Protein AF-A0A2P7QI29-F1 (afdb_monomer_lite)

Sequence (243 aa):
MLGAADNYCYLTRVSGKFMGYGESVRIRVVNGFWQLEGQSQQQGVAAWARCFARSEIKAPAGAERWSSEEFSATADNPGSGCVDTNPRLAWWGDGATVMTLVTGALRGSGERITINQSGDPFGPSTLVLHSCQKQLGVGAHSFFVGKPQSGRIARFIGPGGTGTPGQAGEYVSLPNQNVMLAPLTDAFCYFTEISGAFNGAGESVTILPGSDANGVNRWVLQARHASGSGVSAKVRCYARNQI

Structure (mmCIF, N/CA/C/O backbone):
data_AF-A0A2P7QI29-F1
#
_entry.id   AF-A0A2P7QI29-F1
#
loop_
_atom_site.group_PDB
_atom_site.id
_atom_site.type_symbol
_atom_site.label_atom_id
_atom_site.label_alt_id
_atom_site.label_comp_id
_atom_site.label_asym_id
_atom_site.label_entity_id
_atom_site.label_seq_id
_atom_site.pdbx_PDB_ins_code
_atom_site.Cartn_x
_atom_site.Cartn_y
_atom_site.Cartn_z
_atom_site.occupancy
_atom_site.B_iso_or_equiv
_atom_site.auth_seq_id
_atom_site.auth_comp_id
_atom_site.auth_asym_id
_atom_site.auth_atom_id
_atom_site.pdbx_PDB_model_num
ATOM 1 N N . MET A 1 1 ? 0.663 -21.865 6.809 1.00 77.44 1 MET A N 1
ATOM 2 C CA . MET A 1 1 ? -0.204 -20.968 6.013 1.00 77.44 1 MET A CA 1
ATOM 3 C C . MET A 1 1 ? -1.119 -20.222 6.971 1.00 77.44 1 MET A C 1
ATOM 5 O O . MET A 1 1 ? -1.552 -20.832 7.939 1.00 77.44 1 MET A O 1
ATOM 9 N N . LEU A 1 2 ? -1.359 -18.926 6.759 1.00 94.81 2 LEU A N 1
ATOM 10 C CA . LEU A 1 2 ? -2.203 -18.111 7.645 1.00 94.81 2 LEU A CA 1
ATOM 11 C C . LEU A 1 2 ? -3.621 -18.030 7.080 1.00 94.81 2 LEU A C 1
ATOM 13 O O . LEU A 1 2 ? -3.793 -17.657 5.919 1.00 94.81 2 LEU A O 1
ATOM 17 N N . GLY A 1 3 ? -4.619 -18.398 7.885 1.00 97.44 3 GLY A N 1
ATOM 18 C CA . GLY A 1 3 ? -6.024 -18.357 7.479 1.00 97.44 3 GLY A CA 1
ATOM 19 C C . GLY A 1 3 ? -6.488 -16.921 7.242 1.00 97.44 3 GLY A C 1
ATOM 20 O O . GLY A 1 3 ? -6.248 -16.045 8.076 1.00 97.44 3 GLY A O 1
ATOM 21 N N . ALA A 1 4 ? -7.151 -16.673 6.113 1.00 97.00 4 ALA A N 1
ATOM 22 C CA . ALA A 1 4 ? -7.629 -15.345 5.724 1.00 97.00 4 ALA A CA 1
ATOM 23 C C . ALA A 1 4 ? -8.825 -14.854 6.559 1.00 97.00 4 ALA A C 1
ATOM 25 O O . ALA A 1 4 ? -9.067 -13.645 6.645 1.00 97.00 4 ALA A O 1
ATOM 26 N N . ALA A 1 5 ? -9.531 -15.787 7.209 1.00 96.25 5 ALA A N 1
ATOM 27 C CA . ALA A 1 5 ? -10.584 -15.488 8.173 1.00 96.25 5 ALA A CA 1
ATOM 28 C C . ALA A 1 5 ? -10.033 -14.738 9.394 1.00 96.25 5 ALA A C 1
ATOM 30 O O . ALA A 1 5 ? -10.599 -13.725 9.788 1.00 96.25 5 ALA A O 1
ATOM 31 N N . ASP A 1 6 ? -8.882 -15.162 9.925 1.00 97.38 6 ASP A N 1
ATOM 32 C CA . ASP A 1 6 ? -8.325 -14.613 11.169 1.00 97.38 6 ASP A CA 1
ATOM 33 C C . ASP A 1 6 ? -7.222 -13.581 10.945 1.00 97.38 6 ASP A C 1
ATOM 35 O O . ASP A 1 6 ? -6.887 -12.828 11.857 1.00 97.38 6 ASP A O 1
ATOM 39 N N . ASN A 1 7 ? -6.643 -13.530 9.745 1.00 98.25 7 ASN A N 1
ATOM 40 C CA . ASN A 1 7 ? -5.475 -12.706 9.448 1.00 98.25 7 ASN A CA 1
ATOM 41 C C . ASN A 1 7 ? -5.725 -11.781 8.262 1.00 98.25 7 ASN A C 1
ATOM 43 O O . ASN A 1 7 ? -6.495 -12.093 7.352 1.00 98.25 7 ASN A O 1
ATOM 47 N N . TYR A 1 8 ? -4.995 -10.672 8.234 1.00 98.12 8 TYR A N 1
ATOM 48 C CA . TYR A 1 8 ? -4.859 -9.818 7.060 1.00 98.12 8 TYR A CA 1
ATOM 49 C C . TYR A 1 8 ? -3.385 -9.689 6.698 1.00 98.12 8 TYR A C 1
ATOM 51 O O . TYR A 1 8 ? -2.572 -9.419 7.582 1.00 98.12 8 TYR A O 1
ATOM 59 N N . CYS A 1 9 ? -3.045 -9.886 5.423 1.00 98.38 9 CYS A N 1
ATOM 60 C CA . CYS A 1 9 ? -1.672 -9.832 4.930 1.00 98.38 9 CYS A CA 1
ATOM 61 C C . CYS A 1 9 ? -1.506 -8.764 3.848 1.00 98.38 9 CYS A C 1
ATOM 63 O O . CYS A 1 9 ? -2.421 -8.505 3.072 1.00 98.38 9 CYS A O 1
ATOM 65 N N . TYR A 1 10 ? -0.323 -8.160 3.786 1.00 98.31 10 TYR A N 1
ATOM 66 C CA . TYR A 1 10 ? -0.003 -7.086 2.847 1.00 98.31 10 TYR A CA 1
ATOM 67 C C . TYR A 1 10 ? 1.493 -7.051 2.514 1.00 98.31 10 TYR A C 1
ATOM 69 O O . TYR A 1 10 ? 2.319 -7.636 3.225 1.00 98.31 10 TYR A O 1
ATOM 77 N N . LEU A 1 11 ? 1.839 -6.395 1.400 1.00 98.62 11 LEU A N 1
ATOM 78 C CA . LEU A 1 11 ? 3.214 -6.316 0.914 1.00 98.62 11 LEU A CA 1
ATOM 79 C C . LEU A 1 11 ? 4.022 -5.366 1.799 1.00 98.62 11 LEU A C 1
ATOM 81 O O . LEU A 1 11 ? 3.613 -4.237 2.065 1.00 98.62 11 LEU A O 1
ATOM 85 N N . THR A 1 12 ? 5.200 -5.814 2.220 1.00 98.69 12 THR A N 1
ATOM 86 C CA . THR A 1 12 ? 6.158 -5.003 2.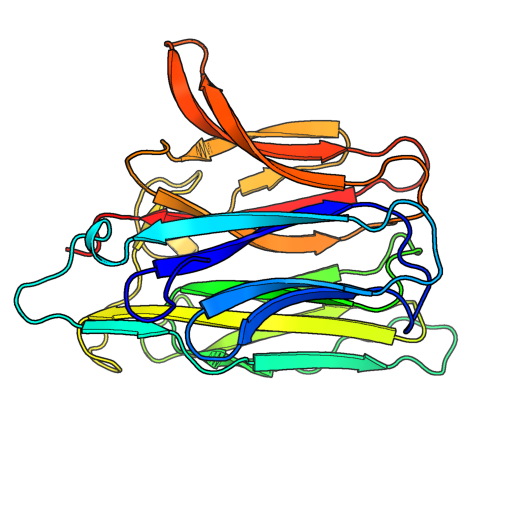986 1.00 98.69 12 THR A CA 1
ATOM 87 C C . THR A 1 12 ? 7.512 -4.908 2.321 1.00 98.69 12 THR A C 1
ATOM 89 O O . THR A 1 12 ? 8.388 -4.217 2.825 1.00 98.69 12 THR A O 1
ATOM 92 N N . ARG A 1 13 ? 7.719 -5.591 1.199 1.00 98.62 13 ARG A N 1
ATOM 93 C CA . ARG A 1 13 ? 8.884 -5.370 0.352 1.00 98.62 13 ARG A CA 1
ATOM 94 C C . ARG A 1 13 ? 8.521 -5.608 -1.096 1.00 98.62 13 ARG A C 1
ATOM 96 O O . ARG A 1 13 ? 7.862 -6.600 -1.390 1.00 98.62 13 ARG A O 1
ATOM 103 N N . VAL A 1 14 ? 9.030 -4.745 -1.963 1.00 98.38 14 VAL A N 1
ATOM 104 C CA . VAL A 1 14 ? 9.097 -4.952 -3.411 1.00 98.38 14 VAL A CA 1
ATOM 105 C C . VAL A 1 14 ? 10.528 -4.653 -3.830 1.00 98.38 14 VAL A C 1
ATOM 107 O O . VAL A 1 14 ? 11.096 -3.638 -3.423 1.00 98.38 14 VAL A O 1
ATOM 110 N N . SER A 1 15 ? 11.152 -5.566 -4.566 1.00 97.56 15 SER A N 1
ATOM 111 C CA . SER A 1 15 ? 12.547 -5.435 -4.986 1.00 97.56 15 SER A CA 1
ATOM 112 C C . SER A 1 15 ? 12.840 -6.224 -6.249 1.00 97.56 15 SER A C 1
ATOM 114 O O . SER A 1 15 ? 12.131 -7.186 -6.541 1.00 97.56 15 SER A O 1
ATOM 116 N N . GLY A 1 16 ? 13.914 -5.852 -6.942 1.00 95.19 16 GLY A N 1
ATOM 117 C CA . GLY A 1 16 ? 14.434 -6.596 -8.084 1.00 95.19 16 GLY A CA 1
ATOM 118 C C . GLY A 1 16 ? 14.316 -5.855 -9.404 1.00 95.19 16 GLY A C 1
ATOM 119 O O . GLY A 1 16 ? 14.313 -4.629 -9.436 1.00 95.19 16 GLY A O 1
ATOM 120 N N . LYS A 1 17 ? 14.269 -6.626 -10.491 1.00 95.19 17 LYS A N 1
ATOM 121 C CA . LYS A 1 17 ? 14.308 -6.130 -11.865 1.00 95.19 17 LYS A CA 1
ATOM 122 C C . LYS A 1 17 ? 12.946 -6.276 -12.545 1.00 95.19 17 LYS A C 1
ATOM 124 O O . LYS A 1 17 ? 12.632 -7.366 -13.002 1.00 95.19 17 LYS A O 1
ATOM 129 N N . PHE A 1 18 ? 12.160 -5.207 -12.631 1.00 95.62 18 PHE A N 1
ATOM 130 C CA . PHE A 1 18 ? 10.812 -5.214 -13.222 1.00 95.62 18 PHE A CA 1
ATOM 131 C C . PHE A 1 18 ? 10.851 -4.638 -14.646 1.00 95.62 18 PHE A C 1
ATOM 133 O O . PHE A 1 18 ? 10.821 -3.422 -14.836 1.00 95.62 18 PHE A O 1
ATOM 140 N N . MET A 1 19 ? 10.948 -5.502 -15.662 1.00 93.56 19 MET A N 1
ATOM 141 C CA . MET A 1 19 ? 11.216 -5.098 -17.053 1.00 93.56 19 MET A CA 1
ATOM 142 C C . MET A 1 19 ? 9.987 -5.151 -17.963 1.00 93.56 19 MET A C 1
ATOM 144 O O . MET A 1 19 ? 10.039 -4.609 -19.072 1.00 93.56 19 MET A O 1
ATOM 148 N N . GLY A 1 20 ? 8.895 -5.776 -17.523 1.00 90.88 20 GLY A N 1
ATOM 149 C CA . GLY A 1 20 ? 7.658 -5.896 -18.279 1.00 90.88 20 GLY A CA 1
ATOM 150 C C . GLY A 1 20 ? 6.644 -6.865 -17.672 1.00 90.88 20 GLY A C 1
ATOM 151 O O . GLY A 1 20 ? 6.624 -7.139 -16.477 1.00 90.88 20 GLY A O 1
ATOM 152 N N . TYR A 1 21 ? 5.775 -7.378 -18.542 1.00 86.25 21 TYR A N 1
ATOM 153 C CA . TYR A 1 21 ? 4.610 -8.215 -18.226 1.00 86.25 21 TYR A CA 1
ATOM 154 C C . TYR A 1 21 ? 4.935 -9.512 -17.470 1.00 86.25 21 TYR A C 1
ATOM 156 O O . TYR A 1 21 ? 4.060 -10.105 -16.844 1.00 86.25 21 TYR A O 1
ATOM 164 N N . GLY A 1 22 ? 6.176 -9.991 -17.570 1.00 93.75 22 GLY A N 1
ATOM 165 C CA . GLY A 1 22 ? 6.607 -11.228 -16.927 1.00 93.75 22 GLY A CA 1
ATOM 166 C C . GLY A 1 22 ? 6.851 -11.083 -15.429 1.00 93.75 22 GLY A C 1
ATOM 167 O O . GLY A 1 22 ? 6.940 -12.103 -14.749 1.00 93.75 22 GLY A O 1
ATOM 168 N N . GLU A 1 23 ? 6.958 -9.850 -14.922 1.00 97.06 23 GLU A N 1
ATOM 169 C CA . GLU A 1 23 ? 7.327 -9.569 -13.542 1.00 97.06 23 GLU A CA 1
ATOM 170 C C . GLU A 1 23 ? 6.121 -9.136 -12.712 1.00 97.06 23 GLU A C 1
ATOM 172 O O . GLU A 1 23 ? 5.412 -8.170 -13.015 1.00 97.06 23 GLU A O 1
ATOM 177 N N . SER A 1 24 ? 5.882 -9.864 -11.628 1.00 97.81 24 SER A N 1
ATOM 178 C CA . SER A 1 24 ? 4.863 -9.533 -10.648 1.00 97.81 24 SER A CA 1
ATOM 179 C C . SER A 1 24 ? 5.218 -10.071 -9.271 1.00 97.81 24 SER A C 1
ATOM 181 O O . SER A 1 24 ? 5.871 -11.105 -9.124 1.00 97.81 24 SER A O 1
ATOM 183 N N . VAL A 1 25 ? 4.743 -9.364 -8.253 1.00 98.50 25 VAL A N 1
ATOM 184 C CA . VAL A 1 25 ? 4.680 -9.845 -6.875 1.00 98.50 25 VAL A CA 1
ATOM 185 C C . VAL A 1 25 ? 3.279 -9.592 -6.348 1.00 98.50 25 VAL A C 1
ATOM 187 O O . VAL A 1 25 ? 2.735 -8.503 -6.534 1.00 98.50 25 VAL A O 1
ATOM 190 N N . ARG A 1 26 ? 2.674 -10.600 -5.719 1.00 98.25 26 ARG A N 1
ATOM 191 C CA . ARG A 1 26 ? 1.267 -10.563 -5.316 1.00 98.25 26 ARG A CA 1
ATOM 192 C C . ARG A 1 26 ? 1.039 -11.252 -3.987 1.00 98.25 26 ARG A C 1
ATOM 194 O O . ARG A 1 26 ? 1.588 -12.314 -3.734 1.00 98.25 26 ARG A O 1
ATOM 201 N N . ILE A 1 27 ? 0.154 -10.695 -3.176 1.00 97.69 27 ILE A N 1
ATOM 202 C CA . ILE A 1 27 ? -0.469 -11.391 -2.057 1.00 97.69 27 ILE A CA 1
ATOM 203 C C . ILE A 1 27 ? -1.938 -11.597 -2.391 1.00 97.69 27 ILE A C 1
ATOM 205 O O . ILE A 1 27 ? -2.632 -10.641 -2.728 1.00 97.69 27 ILE A O 1
ATOM 209 N N . ARG A 1 28 ? -2.417 -12.837 -2.279 1.00 97.19 28 ARG A N 1
ATOM 210 C CA . ARG A 1 28 ? -3.833 -13.170 -2.474 1.00 97.19 28 ARG A CA 1
ATOM 211 C C . ARG A 1 28 ? -4.276 -14.317 -1.574 1.00 97.19 28 ARG A C 1
ATOM 213 O O . ARG A 1 28 ? -3.450 -15.017 -0.987 1.00 97.19 28 ARG A O 1
ATOM 220 N N . VAL A 1 29 ? -5.589 -14.503 -1.472 1.00 96.81 29 VAL A N 1
ATOM 221 C CA . VAL A 1 29 ? -6.193 -15.631 -0.758 1.00 96.81 29 VAL A CA 1
ATOM 222 C C . VAL A 1 29 ? -6.420 -16.784 -1.732 1.00 96.81 29 VAL A C 1
ATOM 224 O O . VAL A 1 29 ? -7.108 -16.624 -2.736 1.00 96.81 29 VAL A O 1
ATOM 227 N N . VAL A 1 30 ? -5.869 -17.955 -1.421 1.00 96.94 30 VAL A N 1
ATOM 228 C CA . VAL A 1 30 ? -6.056 -19.200 -2.177 1.00 96.94 30 VAL A CA 1
ATOM 229 C C . VAL A 1 30 ? -6.481 -20.282 -1.193 1.00 96.94 30 VAL A C 1
ATOM 231 O O . VAL A 1 30 ? -5.795 -20.528 -0.200 1.00 96.94 30 VAL A O 1
ATOM 234 N N . ASN A 1 31 ? -7.632 -20.911 -1.443 1.00 96.75 31 ASN A N 1
ATOM 235 C CA . ASN A 1 31 ? -8.217 -21.940 -0.571 1.00 96.75 31 ASN A CA 1
ATOM 236 C C . ASN A 1 31 ? -8.345 -21.496 0.901 1.00 96.75 31 ASN A C 1
ATOM 238 O O . ASN A 1 31 ? -8.089 -22.270 1.816 1.00 96.75 31 ASN A O 1
ATOM 242 N N . GLY A 1 32 ? -8.696 -20.226 1.130 1.00 96.69 32 GLY A N 1
ATOM 243 C CA . GLY A 1 32 ? -8.864 -19.660 2.474 1.00 96.69 32 GLY A CA 1
ATOM 244 C C . GLY A 1 32 ? -7.566 -19.258 3.183 1.00 96.69 32 GLY A C 1
ATOM 245 O O . GLY A 1 32 ? -7.624 -18.812 4.328 1.00 96.69 32 GLY A O 1
ATOM 246 N N . PHE A 1 33 ? -6.408 -19.356 2.526 1.00 98.00 33 PHE A N 1
ATOM 247 C CA . PHE A 1 33 ? -5.115 -18.980 3.098 1.00 98.00 33 PHE A CA 1
ATOM 248 C C . PHE A 1 33 ? -4.439 -17.864 2.312 1.00 98.00 33 PHE A C 1
ATOM 250 O O . PHE A 1 33 ? -4.493 -17.834 1.085 1.00 98.00 33 PHE A O 1
ATOM 257 N N . TRP A 1 34 ? -3.745 -16.978 3.022 1.00 97.75 34 TRP A N 1
ATOM 258 C CA . TRP A 1 34 ? -2.880 -15.986 2.395 1.00 97.75 34 TRP A CA 1
ATOM 259 C C . TRP A 1 34 ? -1.645 -16.643 1.782 1.00 97.75 34 TRP A C 1
ATOM 261 O O . TRP A 1 34 ? -0.950 -17.420 2.445 1.00 97.75 34 TRP A O 1
ATOM 271 N N . GLN A 1 35 ? -1.357 -16.287 0.533 1.00 98.19 35 GLN A N 1
ATOM 272 C CA . GLN A 1 35 ? -0.177 -16.724 -0.202 1.00 98.19 35 GLN A CA 1
ATOM 273 C C . GLN A 1 35 ? 0.537 -15.514 -0.801 1.00 98.19 35 GLN A C 1
ATOM 275 O O . GLN A 1 35 ? -0.107 -14.606 -1.327 1.00 98.19 35 GLN A O 1
ATOM 280 N N . LEU A 1 36 ? 1.867 -15.510 -0.690 1.00 98.19 36 LEU A N 1
ATOM 281 C CA . LEU A 1 36 ? 2.744 -14.596 -1.411 1.00 98.19 36 LEU A CA 1
ATOM 282 C C . LEU A 1 36 ? 3.228 -15.317 -2.667 1.00 98.19 36 LEU A C 1
ATOM 284 O O . LEU A 1 36 ? 3.841 -16.379 -2.581 1.00 98.19 36 LEU A O 1
ATOM 288 N N . GLU A 1 37 ? 2.957 -14.719 -3.812 1.00 97.94 37 GLU A N 1
ATOM 289 C CA . GLU A 1 37 ? 3.304 -15.219 -5.129 1.00 97.94 37 GLU A CA 1
ATOM 290 C C . GLU A 1 37 ? 4.255 -14.241 -5.815 1.00 97.94 37 GLU A C 1
ATOM 292 O O . GLU A 1 37 ? 4.205 -13.026 -5.603 1.00 97.94 37 GLU A O 1
ATOM 297 N N . GLY A 1 38 ? 5.128 -14.787 -6.652 1.00 96.81 38 GLY A N 1
ATOM 298 C CA . GLY A 1 38 ? 6.006 -14.016 -7.512 1.00 96.81 38 GLY A CA 1
ATOM 299 C C . GLY A 1 38 ? 6.139 -14.712 -8.854 1.00 96.81 38 GLY A C 1
ATOM 300 O O . GLY A 1 38 ? 6.294 -15.931 -8.913 1.00 96.81 38 GLY A O 1
ATOM 301 N N . GLN A 1 39 ? 6.085 -13.932 -9.922 1.00 97.00 39 GLN A N 1
ATOM 302 C CA . GLN A 1 39 ? 6.373 -14.379 -11.277 1.00 97.00 39 GLN A CA 1
ATOM 303 C C . GLN A 1 39 ? 7.452 -13.459 -11.835 1.00 97.00 39 GLN A C 1
ATOM 305 O O . GLN A 1 39 ? 7.380 -12.249 -11.644 1.00 97.00 39 GLN A O 1
ATOM 310 N N . SER A 1 40 ? 8.480 -14.019 -12.465 1.00 96.00 40 SER A N 1
ATOM 311 C CA . SER A 1 40 ? 9.552 -13.221 -13.053 1.00 96.00 40 SER A CA 1
ATOM 312 C C . SER A 1 40 ? 10.292 -14.011 -14.119 1.00 96.00 40 SER A C 1
ATOM 314 O O . SER A 1 40 ? 10.609 -15.182 -13.912 1.00 96.00 40 SER A O 1
ATOM 316 N N . GLN A 1 41 ? 10.619 -13.352 -15.232 1.00 94.06 41 GLN A N 1
ATOM 317 C CA . GLN A 1 41 ? 11.629 -13.834 -16.183 1.00 94.06 41 GLN A CA 1
ATOM 318 C C . GLN A 1 41 ? 12.993 -13.162 -15.949 1.00 94.06 41 GLN A C 1
ATOM 320 O O . GLN A 1 41 ? 13.960 -13.433 -16.658 1.00 94.06 41 GLN A O 1
ATOM 325 N N . GLN A 1 42 ? 13.078 -12.279 -14.952 1.00 92.44 42 GLN A N 1
ATOM 326 C CA . GLN A 1 42 ? 14.295 -11.595 -14.527 1.00 92.44 42 GLN A CA 1
ATOM 327 C C . GLN A 1 42 ? 14.841 -12.172 -13.218 1.00 92.44 42 GLN A C 1
ATOM 329 O O . GLN A 1 42 ? 14.127 -12.793 -12.425 1.00 92.44 42 GLN A O 1
ATOM 334 N N . GLN A 1 43 ? 16.116 -11.897 -12.950 1.00 87.19 43 GLN A N 1
ATOM 335 C CA . GLN A 1 43 ? 16.735 -12.211 -11.668 1.00 87.19 43 GLN A CA 1
ATOM 336 C C . GLN A 1 43 ? 16.370 -11.170 -10.601 1.00 87.19 43 GLN A C 1
ATOM 338 O O . GLN A 1 43 ? 16.244 -9.978 -10.879 1.00 87.19 43 GLN A O 1
ATOM 343 N N . GLY A 1 44 ? 16.230 -11.633 -9.358 1.00 91.25 44 GLY A N 1
ATOM 344 C CA . GLY A 1 44 ? 16.145 -10.770 -8.179 1.00 91.25 44 GLY A CA 1
ATOM 345 C C . GLY A 1 44 ? 14.779 -10.145 -7.892 1.00 91.25 44 GLY A C 1
ATOM 346 O O . GLY A 1 44 ? 14.667 -9.453 -6.882 1.00 91.25 44 GLY A O 1
ATOM 347 N N . VAL A 1 45 ? 13.748 -10.385 -8.716 1.00 96.81 45 VAL A N 1
ATOM 348 C CA . VAL A 1 45 ? 12.366 -10.016 -8.361 1.00 96.81 45 VAL A CA 1
ATOM 349 C C . VAL A 1 45 ? 11.963 -10.781 -7.110 1.00 96.81 45 VAL A C 1
ATOM 351 O O . VAL A 1 45 ? 11.925 -12.010 -7.090 1.00 96.81 45 VAL A O 1
ATOM 354 N N . ALA A 1 46 ? 11.700 -10.034 -6.047 1.00 97.38 46 ALA A N 1
ATOM 355 C CA . ALA A 1 46 ? 11.380 -10.578 -4.745 1.00 97.38 46 ALA A CA 1
ATOM 356 C C . ALA A 1 46 ? 10.460 -9.625 -3.991 1.00 97.38 46 ALA A C 1
ATOM 358 O O . ALA A 1 46 ? 10.544 -8.400 -4.124 1.00 97.38 46 ALA A O 1
ATOM 359 N N . ALA A 1 47 ? 9.629 -10.202 -3.136 1.00 98.19 47 ALA A N 1
ATOM 360 C CA . ALA A 1 47 ? 8.767 -9.471 -2.232 1.00 98.19 47 ALA A CA 1
ATOM 361 C C . ALA A 1 47 ? 8.749 -10.122 -0.858 1.00 98.19 47 ALA A C 1
ATOM 363 O O . ALA A 1 47 ? 9.077 -11.298 -0.711 1.00 98.19 47 ALA A O 1
ATOM 364 N N . TRP A 1 48 ? 8.337 -9.343 0.137 1.00 98.44 48 TRP A N 1
ATOM 365 C CA . TRP A 1 48 ? 7.996 -9.829 1.469 1.00 98.44 48 TRP A CA 1
ATOM 366 C C . TRP A 1 48 ? 6.569 -9.430 1.799 1.00 98.44 48 TRP A C 1
ATOM 368 O O . TRP A 1 48 ? 6.080 -8.386 1.360 1.00 98.44 48 TRP A O 1
ATOM 378 N N . ALA A 1 49 ? 5.937 -10.259 2.617 1.00 98.38 49 ALA A N 1
ATOM 379 C CA . ALA A 1 49 ? 4.622 -10.021 3.171 1.00 98.38 49 ALA A CA 1
ATOM 380 C C . ALA A 1 49 ? 4.708 -9.957 4.694 1.00 98.38 49 ALA A C 1
ATOM 382 O O . ALA A 1 49 ? 5.541 -10.627 5.313 1.00 98.38 49 ALA A O 1
ATOM 383 N N . ARG A 1 50 ? 3.792 -9.208 5.300 1.00 98.00 50 ARG A N 1
ATOM 384 C CA . ARG A 1 50 ? 3.491 -9.322 6.726 1.00 98.00 50 ARG A CA 1
ATOM 385 C C . ARG A 1 50 ? 2.008 -9.471 6.934 1.00 98.00 50 ARG A C 1
ATOM 387 O O . ARG A 1 50 ? 1.214 -9.022 6.114 1.00 98.00 50 ARG A O 1
ATOM 394 N N . CYS A 1 51 ? 1.672 -10.090 8.053 1.00 98.25 51 CYS A N 1
ATOM 395 C CA . CYS A 1 51 ? 0.304 -10.311 8.459 1.00 98.25 51 CYS A CA 1
ATOM 396 C C . CYS A 1 51 ? 0.114 -9.886 9.910 1.00 98.25 51 CYS A C 1
ATOM 398 O O . CYS A 1 51 ? 1.064 -9.910 10.693 1.00 98.25 51 CYS A O 1
ATOM 400 N N . PHE A 1 52 ? -1.114 -9.527 10.256 1.00 97.38 52 PHE A N 1
ATOM 401 C CA . PHE A 1 52 ? -1.554 -9.374 11.639 1.00 97.38 52 PHE A CA 1
ATOM 402 C C . PHE A 1 52 ? -2.851 -10.147 11.845 1.00 97.38 52 PHE A C 1
ATOM 404 O O . PHE A 1 52 ? -3.643 -10.301 10.905 1.00 97.38 52 PHE A O 1
ATOM 411 N N . ALA A 1 53 ? -3.080 -10.607 13.074 1.00 97.88 53 ALA A N 1
ATOM 412 C CA . ALA A 1 53 ? -4.365 -11.178 13.431 1.00 97.88 53 ALA A CA 1
ATOM 413 C C . ALA A 1 53 ? -5.405 -10.055 13.481 1.00 97.88 53 ALA A C 1
ATOM 415 O O . ALA A 1 53 ? -5.181 -9.012 14.096 1.00 97.88 53 ALA A O 1
ATOM 416 N N . ARG A 1 54 ? -6.570 -10.256 12.861 1.00 97.50 54 ARG A N 1
ATOM 417 C CA . ARG A 1 54 ? -7.659 -9.267 12.843 1.00 97.50 54 ARG A CA 1
ATOM 418 C C . ARG A 1 54 ? -8.033 -8.830 14.262 1.00 97.50 54 ARG A C 1
ATOM 420 O O . ARG A 1 54 ? -8.313 -7.656 14.484 1.00 97.50 54 ARG A O 1
ATOM 427 N N . SER A 1 55 ? -7.974 -9.748 15.226 1.00 96.62 55 SER A N 1
ATOM 428 C CA . SER A 1 55 ? -8.229 -9.492 16.649 1.00 96.62 55 SER A CA 1
ATOM 429 C C . SER A 1 55 ? -7.295 -8.452 17.286 1.00 96.62 55 SER A C 1
ATOM 431 O O . SER A 1 55 ? -7.679 -7.842 18.280 1.00 96.62 55 SER A O 1
ATOM 433 N N . GLU A 1 56 ? -6.119 -8.184 16.709 1.00 97.19 56 GLU A N 1
ATOM 434 C CA . GLU A 1 56 ? -5.205 -7.135 17.184 1.00 97.19 56 GLU A CA 1
ATOM 435 C C . GLU A 1 56 ? -5.750 -5.716 16.952 1.00 97.19 56 GLU A C 1
ATOM 437 O O . GLU A 1 56 ? -5.300 -4.769 17.599 1.00 97.19 56 GLU A O 1
ATOM 442 N N . ILE A 1 57 ? -6.713 -5.544 16.040 1.00 97.69 57 ILE A N 1
ATOM 443 C CA . ILE A 1 57 ? -7.336 -4.245 15.784 1.00 97.69 57 ILE A CA 1
ATOM 444 C C . ILE A 1 57 ? -8.481 -4.045 16.775 1.00 97.69 57 ILE A C 1
ATOM 446 O O . ILE A 1 57 ? -9.493 -4.745 16.721 1.00 97.69 57 ILE A O 1
ATOM 450 N N . LYS A 1 58 ? -8.345 -3.080 17.684 1.00 97.38 58 LYS A N 1
ATOM 451 C CA . LYS A 1 58 ? -9.402 -2.682 18.618 1.00 97.38 58 LYS A CA 1
ATOM 452 C C . LYS A 1 58 ? -10.511 -1.978 17.848 1.00 97.38 58 LYS A C 1
ATOM 454 O O . LYS A 1 58 ? -10.252 -1.051 17.085 1.00 97.38 58 LYS A O 1
ATOM 459 N N . ALA A 1 59 ? -11.736 -2.420 18.080 1.00 95.44 59 ALA A N 1
ATOM 460 C CA . ALA A 1 59 ? -12.930 -1.950 17.400 1.00 95.44 59 ALA A CA 1
ATOM 461 C C . ALA A 1 59 ? -14.063 -1.769 18.420 1.00 95.44 59 ALA A C 1
ATOM 463 O O . ALA A 1 59 ? -14.013 -2.409 19.477 1.00 95.44 59 ALA A O 1
ATOM 464 N N . PRO A 1 60 ? -15.086 -0.947 18.125 1.00 92.62 60 PRO A N 1
ATOM 465 C CA . PRO A 1 60 ? -16.303 -0.898 18.931 1.00 92.62 60 PRO A CA 1
ATOM 466 C C . PRO A 1 60 ? -16.915 -2.289 19.135 1.00 92.62 60 PRO A C 1
ATOM 468 O O . PRO A 1 60 ? -16.746 -3.183 18.302 1.00 92.62 60 PRO A O 1
ATOM 471 N N . ALA A 1 61 ? -17.647 -2.481 20.232 1.00 92.38 61 ALA A N 1
ATOM 472 C CA . ALA A 1 61 ? -18.349 -3.737 20.477 1.00 92.38 61 ALA A CA 1
ATOM 473 C C . ALA A 1 61 ? -19.297 -4.068 19.308 1.00 92.38 61 ALA A C 1
ATOM 475 O O . ALA A 1 61 ? -20.014 -3.197 18.820 1.00 92.38 61 ALA A O 1
ATOM 476 N N . GLY A 1 62 ? -19.265 -5.320 18.841 1.00 89.62 62 GLY A N 1
ATOM 477 C CA . GLY A 1 62 ? -20.060 -5.779 17.696 1.00 89.62 62 GLY A CA 1
ATOM 478 C C . GLY A 1 62 ? -19.558 -5.321 16.320 1.00 89.62 62 GLY A C 1
ATOM 479 O O . GLY A 1 62 ? -20.206 -5.622 15.324 1.00 89.62 62 GLY A O 1
ATOM 480 N N . ALA A 1 63 ? -18.427 -4.611 16.235 1.00 93.69 63 ALA A N 1
ATOM 481 C CA . ALA A 1 63 ? -17.841 -4.225 14.955 1.00 93.69 63 ALA A CA 1
ATOM 482 C C . ALA A 1 63 ? -17.230 -5.421 14.213 1.00 93.69 63 ALA A C 1
ATOM 484 O O . ALA A 1 63 ? -16.513 -6.246 14.793 1.00 93.69 63 ALA A O 1
ATOM 485 N N . GLU A 1 64 ? -17.444 -5.448 12.902 1.00 93.56 64 GLU A N 1
ATOM 486 C CA . GLU A 1 64 ? -16.830 -6.420 12.009 1.00 93.56 64 GLU A CA 1
ATOM 487 C C . GLU A 1 64 ? -15.414 -5.988 11.613 1.00 93.56 64 GLU A C 1
ATOM 489 O O . GLU A 1 64 ? -15.040 -4.815 11.698 1.00 93.56 64 GLU A O 1
ATOM 494 N N . ARG A 1 65 ? -14.610 -6.965 11.183 1.00 95.00 65 ARG A N 1
ATOM 495 C CA . ARG A 1 65 ? -13.263 -6.758 10.637 1.00 95.00 65 ARG A CA 1
ATOM 496 C C . ARG A 1 65 ? -13.148 -7.516 9.334 1.00 95.00 65 ARG A C 1
ATOM 498 O O . ARG A 1 65 ? -12.864 -8.713 9.323 1.00 95.00 65 ARG A O 1
ATOM 505 N N . TRP A 1 66 ? -13.354 -6.822 8.235 1.00 92.81 66 TRP A N 1
ATOM 506 C CA . TRP A 1 66 ? -13.530 -7.439 6.929 1.00 92.81 66 TRP A CA 1
ATOM 507 C C . TRP A 1 66 ? -12.494 -6.924 5.927 1.00 92.81 66 TRP A C 1
ATOM 509 O O . TRP A 1 66 ? -11.822 -5.919 6.157 1.00 92.81 66 TRP A O 1
ATOM 519 N N . SER A 1 67 ? -12.306 -7.675 4.846 1.00 95.19 67 SER A N 1
ATOM 520 C CA . SER A 1 67 ? -11.421 -7.315 3.740 1.00 95.19 67 SER A CA 1
ATOM 521 C C . SER A 1 67 ? -12.179 -7.396 2.430 1.00 95.19 67 SER A C 1
ATOM 523 O O . SER A 1 67 ? -12.873 -8.384 2.202 1.00 95.19 67 SER A O 1
ATOM 525 N N . SER A 1 68 ? -12.008 -6.399 1.572 1.00 95.19 68 SER A N 1
ATOM 526 C CA . SER A 1 68 ? -12.639 -6.377 0.257 1.00 95.19 68 SER A CA 1
ATOM 527 C C . SER A 1 68 ? -12.122 -7.456 -0.680 1.00 95.19 68 SER A C 1
ATOM 529 O O . SER A 1 68 ? -11.056 -8.037 -0.470 1.00 95.19 68 SER A O 1
ATOM 531 N N . GLU A 1 69 ? -12.846 -7.650 -1.779 1.00 95.25 69 GLU A N 1
ATOM 532 C CA . GLU A 1 69 ? -12.271 -8.220 -2.996 1.00 95.25 69 GLU A CA 1
ATOM 533 C C . GLU A 1 69 ? -11.125 -7.340 -3.527 1.00 95.25 69 GLU A C 1
ATOM 535 O O . GLU A 1 69 ? -10.901 -6.221 -3.051 1.00 95.25 69 GLU A O 1
ATOM 540 N N . GLU A 1 70 ? -10.359 -7.865 -4.481 1.00 97.25 70 GLU A N 1
ATOM 541 C CA . GLU A 1 70 ? -9.235 -7.132 -5.063 1.00 97.25 70 GLU A CA 1
ATOM 542 C C . GLU A 1 70 ? -9.736 -6.054 -6.033 1.00 97.25 70 GLU A C 1
ATOM 544 O O . GLU A 1 70 ? -10.521 -6.321 -6.942 1.00 97.25 70 GLU A O 1
ATOM 549 N N . PHE A 1 71 ? -9.219 -4.839 -5.881 1.00 97.94 71 PHE A N 1
ATOM 550 C CA . PHE A 1 71 ? -9.306 -3.781 -6.879 1.00 97.94 71 PHE A CA 1
ATOM 551 C C . PHE A 1 71 ? -8.023 -3.777 -7.693 1.00 97.94 71 PHE A C 1
ATOM 553 O O . PHE A 1 71 ? -6.938 -3.756 -7.118 1.00 97.94 71 PHE A O 1
ATOM 560 N N . SER A 1 72 ? -8.125 -3.737 -9.016 1.00 97.88 72 SER A N 1
ATOM 561 C CA . SER A 1 72 ? -6.959 -3.674 -9.891 1.00 97.88 72 SER A CA 1
ATOM 562 C C . SER A 1 72 ? -7.067 -2.540 -10.898 1.00 97.88 72 SER A C 1
ATOM 564 O O . SER A 1 72 ? -8.159 -2.114 -11.288 1.00 97.88 72 SER A O 1
ATOM 566 N N . ALA A 1 73 ? -5.905 -2.031 -11.287 1.00 97.56 73 ALA A N 1
ATOM 567 C CA . ALA A 1 73 ? -5.768 -1.030 -12.325 1.00 97.56 73 ALA A CA 1
ATOM 568 C C . ALA A 1 73 ? -4.477 -1.273 -13.111 1.00 97.56 73 ALA A C 1
ATOM 570 O O . ALA A 1 73 ? -3.477 -1.765 -12.580 1.00 97.56 73 ALA A O 1
ATOM 571 N N . THR A 1 74 ? -4.520 -0.933 -14.395 1.00 97.19 74 THR A N 1
ATOM 572 C CA . THR A 1 74 ? -3.420 -1.143 -15.331 1.00 97.19 74 THR A CA 1
ATOM 573 C C . THR A 1 74 ? -3.278 0.093 -16.204 1.00 97.19 74 THR A C 1
ATOM 575 O O . THR A 1 74 ? -4.250 0.542 -16.808 1.00 97.19 74 THR A O 1
ATOM 578 N N . ALA A 1 75 ? -2.070 0.642 -16.260 1.00 94.75 75 ALA A N 1
ATOM 579 C CA . ALA A 1 75 ? -1.665 1.573 -17.299 1.00 94.75 75 ALA A CA 1
ATOM 580 C C . ALA A 1 75 ? -1.101 0.762 -18.464 1.00 94.75 75 ALA A C 1
ATOM 582 O O . ALA A 1 75 ? -0.146 0.012 -18.268 1.00 94.75 75 ALA A O 1
ATOM 583 N N . ASP A 1 76 ? -1.674 0.931 -19.652 1.00 92.69 76 ASP A N 1
ATOM 584 C CA . ASP A 1 76 ? -1.115 0.438 -20.909 1.00 92.69 76 ASP A CA 1
ATOM 585 C C . ASP A 1 76 ? -0.725 1.646 -21.763 1.00 92.69 76 ASP A C 1
ATOM 587 O O . ASP A 1 76 ? -1.537 2.543 -22.004 1.00 92.69 76 ASP A O 1
ATOM 591 N N . ASN A 1 77 ? 0.541 1.702 -22.162 1.00 87.50 77 ASN A N 1
ATOM 592 C CA . ASN A 1 77 ? 1.100 2.799 -22.937 1.00 87.50 77 ASN A CA 1
ATOM 593 C C . ASN A 1 77 ? 1.765 2.248 -24.201 1.00 87.50 77 ASN A C 1
ATOM 595 O O . ASN A 1 77 ? 2.958 1.928 -24.198 1.00 87.50 77 ASN A O 1
ATOM 599 N N . PRO A 1 78 ? 1.023 2.143 -25.312 1.00 82.00 78 PRO A N 1
ATOM 600 C CA . PRO A 1 78 ? 1.579 1.627 -26.556 1.00 82.00 78 PRO A CA 1
ATOM 601 C C . PRO A 1 78 ? 2.570 2.600 -27.224 1.00 82.00 78 PRO A C 1
ATOM 603 O O . PRO A 1 78 ? 3.234 2.211 -28.186 1.00 82.00 78 PRO A O 1
ATOM 606 N N . GLY A 1 79 ? 2.664 3.851 -26.754 1.00 82.56 79 GLY A N 1
ATOM 607 C CA . GLY A 1 79 ? 3.430 4.932 -27.377 1.00 82.56 79 GLY A CA 1
ATOM 608 C C . GLY A 1 79 ? 4.765 5.262 -26.698 1.00 82.56 79 GLY A C 1
ATOM 609 O O . GLY A 1 79 ? 5.255 4.547 -25.829 1.00 82.56 79 GLY A O 1
ATOM 610 N N . SER A 1 80 ? 5.367 6.378 -27.122 1.00 81.38 80 SER A N 1
ATOM 611 C CA . SER A 1 80 ? 6.649 6.900 -26.614 1.00 81.38 80 SER A CA 1
ATOM 612 C C . SER A 1 80 ? 6.509 7.952 -25.502 1.00 81.38 80 SER A C 1
ATOM 614 O O . SER A 1 80 ? 7.499 8.581 -25.136 1.00 81.38 80 SER A O 1
ATOM 616 N N . GLY A 1 81 ? 5.290 8.199 -25.011 1.00 90.75 81 GLY A N 1
ATOM 617 C CA . GLY A 1 81 ? 4.999 9.186 -23.963 1.00 90.75 81 GLY A CA 1
ATOM 618 C C . GLY A 1 81 ? 4.871 8.563 -22.575 1.00 90.75 81 GLY A C 1
ATOM 619 O O . GLY A 1 81 ? 5.274 7.424 -22.367 1.00 90.75 81 GLY A O 1
ATOM 620 N N . CYS A 1 82 ? 4.263 9.293 -21.642 1.00 94.62 82 CYS A N 1
ATOM 621 C CA . CYS A 1 82 ? 3.777 8.747 -20.375 1.00 94.62 82 CYS A CA 1
ATOM 622 C C . CYS A 1 82 ? 2.252 8.858 -20.328 1.00 94.62 82 CYS A C 1
ATOM 624 O O . CYS A 1 82 ? 1.686 9.792 -20.898 1.00 94.62 82 CYS A O 1
ATOM 626 N N . VAL A 1 83 ? 1.594 7.917 -19.656 1.00 94.56 83 VAL A N 1
ATOM 627 C CA . VAL A 1 83 ? 0.139 7.915 -19.468 1.00 94.56 83 VAL A CA 1
ATOM 628 C C . VAL A 1 83 ? -0.197 7.872 -17.986 1.00 94.56 83 VAL A C 1
ATOM 630 O O . VAL A 1 83 ? 0.423 7.124 -17.229 1.00 94.56 83 VAL A O 1
ATOM 633 N N . ASP A 1 84 ? -1.204 8.645 -17.594 1.00 95.75 84 ASP A N 1
ATOM 634 C CA . ASP A 1 84 ? -1.885 8.495 -16.314 1.00 95.75 84 ASP A CA 1
ATOM 635 C C . ASP A 1 84 ? -3.174 7.700 -16.529 1.00 95.75 84 ASP A C 1
ATOM 637 O O . ASP A 1 84 ? -3.926 7.946 -17.476 1.00 95.75 84 ASP A O 1
ATOM 641 N N . THR A 1 85 ? -3.460 6.742 -15.652 1.00 96.00 85 THR A N 1
ATOM 642 C CA . THR A 1 85 ? -4.763 6.073 -15.662 1.00 96.00 85 THR A CA 1
ATOM 643 C C . THR A 1 85 ? -5.835 6.991 -15.107 1.00 96.00 85 THR A C 1
ATOM 645 O O . THR A 1 85 ? -5.608 7.683 -14.112 1.00 96.00 85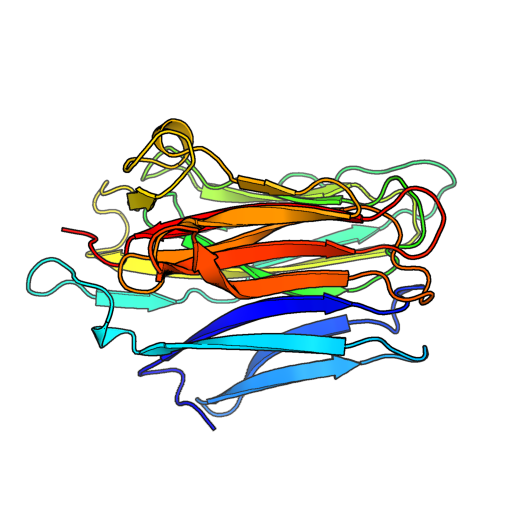 THR A O 1
ATOM 648 N N . ASN A 1 86 ? -7.054 6.870 -15.632 1.00 96.38 86 ASN A N 1
ATOM 649 C CA . ASN A 1 86 ? -8.224 7.344 -14.901 1.00 96.38 86 ASN A CA 1
ATOM 650 C C . ASN A 1 86 ? -8.256 6.693 -13.505 1.00 96.38 86 ASN A C 1
ATOM 652 O O . ASN A 1 86 ? -8.036 5.480 -13.413 1.00 96.38 86 ASN A O 1
ATOM 656 N N . PRO A 1 87 ? -8.528 7.456 -12.429 1.00 97.38 87 PRO A N 1
ATOM 657 C CA . PRO A 1 87 ? -8.561 6.905 -11.083 1.00 97.38 87 PRO A CA 1
ATOM 658 C C . PRO A 1 87 ? -9.533 5.728 -10.981 1.00 97.38 87 PRO A C 1
ATOM 660 O O . PRO A 1 87 ? -10.734 5.864 -11.226 1.00 97.38 87 PRO A O 1
ATOM 663 N N . ARG A 1 88 ? -9.024 4.559 -10.589 1.00 98.00 88 ARG A N 1
ATOM 664 C CA . ARG A 1 88 ? -9.865 3.396 -10.311 1.00 98.00 88 ARG A CA 1
ATOM 665 C C . ARG A 1 88 ? -10.389 3.503 -8.891 1.00 98.00 88 ARG A C 1
ATOM 667 O O . ARG A 1 88 ? -9.607 3.485 -7.945 1.00 98.00 88 ARG A O 1
ATOM 674 N N . LEU A 1 89 ? -11.708 3.587 -8.747 1.00 98.00 89 LEU A N 1
ATOM 675 C CA . LEU A 1 89 ? -12.353 3.584 -7.436 1.00 98.00 89 LEU A CA 1
ATOM 676 C C . LEU A 1 89 ? -12.110 2.250 -6.716 1.00 98.00 89 LEU A C 1
ATOM 678 O O . LEU A 1 89 ? -12.298 1.182 -7.304 1.00 98.00 89 LEU A O 1
ATOM 682 N N . ALA A 1 90 ? -11.715 2.344 -5.451 1.00 96.62 90 ALA A N 1
ATOM 683 C CA . ALA A 1 90 ? -11.619 1.245 -4.501 1.00 96.62 90 ALA A CA 1
ATOM 684 C C . ALA A 1 90 ? -12.733 1.367 -3.450 1.00 96.62 90 ALA A C 1
ATOM 686 O O . ALA A 1 90 ? -13.816 1.888 -3.720 1.00 96.62 90 ALA A O 1
ATOM 687 N N . TRP A 1 91 ? -12.462 0.893 -2.237 1.00 94.56 91 TRP A N 1
ATOM 688 C CA . TRP A 1 91 ? -13.361 1.023 -1.101 1.00 94.56 91 TRP A CA 1
ATOM 689 C C . TRP A 1 91 ? -13.423 2.447 -0.544 1.00 94.56 91 TRP A C 1
ATOM 691 O O . TRP A 1 91 ? -12.555 3.279 -0.807 1.00 94.56 91 TRP A O 1
ATOM 701 N N . TRP A 1 92 ? -14.442 2.710 0.266 1.00 94.06 92 TRP A N 1
ATOM 702 C CA . TRP A 1 92 ? -14.684 3.995 0.913 1.00 94.06 92 TRP A CA 1
ATOM 703 C C . TRP A 1 92 ? -13.625 4.348 1.971 1.00 94.06 92 TRP A C 1
ATOM 705 O O . TRP A 1 92 ? -12.806 3.515 2.369 1.00 94.06 92 TRP A O 1
ATOM 715 N N . GLY A 1 93 ? -13.611 5.608 2.415 1.00 90.12 93 GLY A N 1
ATOM 716 C CA . GLY A 1 93 ? -12.649 6.126 3.398 1.00 90.12 93 GLY A CA 1
ATOM 717 C C . GLY A 1 93 ? -12.776 5.519 4.799 1.00 90.12 93 GLY A C 1
ATOM 718 O O . GLY A 1 93 ? -11.936 5.764 5.666 1.00 90.12 93 GLY A O 1
ATOM 719 N N . ASP A 1 94 ? -13.801 4.702 5.027 1.00 91.06 94 ASP A N 1
ATOM 720 C CA . ASP A 1 94 ? -13.987 3.932 6.252 1.00 91.06 94 ASP A CA 1
ATOM 721 C C . ASP A 1 94 ? -13.044 2.708 6.353 1.00 91.06 94 ASP A C 1
ATOM 723 O O . ASP A 1 94 ? -12.853 2.156 7.438 1.00 91.06 94 ASP A O 1
ATOM 727 N N . GLY A 1 95 ? -12.371 2.326 5.260 1.00 94.62 95 GLY A N 1
ATOM 728 C CA . GLY A 1 95 ? -11.345 1.279 5.224 1.00 94.62 95 GLY A CA 1
ATOM 729 C C . GLY A 1 95 ? -9.974 1.782 4.765 1.00 94.62 95 GLY A C 1
ATOM 730 O O . GLY A 1 95 ? -9.858 2.793 4.080 1.00 94.62 95 GLY A O 1
ATOM 731 N N . ALA A 1 96 ? -8.910 1.056 5.107 1.00 97.44 96 ALA A N 1
ATOM 732 C CA . ALA A 1 96 ? -7.574 1.279 4.557 1.00 97.44 96 ALA A CA 1
ATOM 733 C C . ALA A 1 96 ? -7.390 0.500 3.261 1.00 97.44 96 ALA A C 1
ATOM 735 O O . ALA A 1 96 ? -7.414 -0.727 3.295 1.00 97.44 96 ALA A O 1
ATOM 736 N N . THR A 1 97 ? -7.156 1.187 2.145 1.00 98.31 97 THR A N 1
ATOM 737 C CA . THR A 1 97 ? -6.829 0.550 0.862 1.00 98.31 97 THR A CA 1
ATOM 738 C C . THR A 1 97 ? -5.330 0.299 0.789 1.00 98.31 97 THR A C 1
ATOM 740 O O . THR A 1 97 ? -4.535 1.227 0.903 1.00 98.31 97 THR A O 1
ATOM 743 N N . VAL A 1 98 ? -4.945 -0.964 0.630 1.00 98.38 98 VAL A N 1
ATOM 744 C CA . VAL A 1 98 ? -3.581 -1.464 0.797 1.00 98.38 98 VAL A CA 1
ATOM 745 C C . VAL A 1 98 ? -3.124 -2.176 -0.467 1.00 98.38 98 VAL A C 1
ATOM 747 O O . VAL A 1 98 ? -3.810 -3.066 -0.963 1.00 98.38 98 VAL A O 1
ATOM 750 N N . MET A 1 99 ? -1.935 -1.824 -0.954 1.00 98.44 99 MET A N 1
ATOM 751 C CA . MET A 1 99 ? -1.320 -2.456 -2.120 1.00 98.44 99 MET A CA 1
ATOM 752 C C . MET A 1 99 ? -0.987 -3.933 -1.857 1.00 98.44 99 MET A C 1
ATOM 754 O O . MET A 1 99 ? -0.290 -4.266 -0.893 1.00 98.44 99 MET A O 1
ATOM 758 N N . THR A 1 100 ? -1.455 -4.817 -2.736 1.00 98.38 100 THR A N 1
ATOM 759 C CA . THR A 1 100 ? -1.251 -6.274 -2.648 1.00 98.38 100 THR A CA 1
ATOM 760 C C . THR A 1 100 ? -0.675 -6.891 -3.913 1.00 98.38 100 THR A C 1
ATOM 762 O O . THR A 1 100 ? -0.199 -8.020 -3.852 1.00 98.38 100 THR A O 1
ATOM 765 N N . LEU A 1 101 ? -0.654 -6.170 -5.031 1.00 98.50 101 LEU A N 1
ATOM 766 C CA . LEU A 1 101 ? -0.030 -6.593 -6.281 1.00 98.50 101 LEU A CA 1
ATOM 767 C C . LEU A 1 101 ? 0.748 -5.426 -6.885 1.00 98.50 101 LEU A C 1
ATOM 769 O O . LEU A 1 101 ? 0.232 -4.314 -6.966 1.00 98.50 101 LEU A O 1
ATOM 773 N N . VAL A 1 102 ? 1.957 -5.720 -7.357 1.00 98.31 102 VAL A N 1
ATOM 774 C CA . VAL A 1 102 ? 2.766 -4.850 -8.217 1.00 98.31 102 VAL A CA 1
ATOM 775 C C . VAL A 1 102 ? 3.221 -5.672 -9.413 1.00 98.31 102 VAL A C 1
ATOM 777 O O . VAL A 1 102 ? 3.757 -6.767 -9.234 1.00 98.31 102 VAL A O 1
ATOM 780 N N . THR A 1 103 ? 2.999 -5.172 -10.626 1.00 97.88 103 THR A N 1
ATOM 781 C CA . THR A 1 103 ? 3.376 -5.871 -11.862 1.00 97.88 103 THR A CA 1
ATOM 782 C C . THR A 1 103 ? 3.707 -4.906 -12.995 1.00 97.88 103 THR A C 1
ATOM 784 O O . THR A 1 103 ? 3.309 -3.741 -12.965 1.00 97.88 103 THR A O 1
ATOM 787 N N . GLY A 1 104 ? 4.414 -5.399 -14.008 1.00 95.94 104 GLY A N 1
ATOM 788 C CA . GLY A 1 104 ? 4.763 -4.645 -15.203 1.00 95.94 104 GLY A CA 1
ATOM 789 C C . GLY A 1 104 ? 6.170 -4.058 -15.136 1.00 95.94 104 GLY A C 1
ATOM 790 O O . GLY A 1 104 ? 7.010 -4.473 -14.339 1.00 95.94 104 GLY A O 1
ATOM 791 N N . ALA A 1 105 ? 6.433 -3.100 -16.017 1.00 94.44 105 ALA A N 1
ATOM 792 C CA . ALA A 1 105 ? 7.725 -2.447 -16.137 1.00 94.44 105 ALA A CA 1
ATOM 793 C C . ALA A 1 105 ? 7.826 -1.257 -15.173 1.00 94.44 105 ALA A C 1
ATOM 795 O O . ALA A 1 105 ? 7.108 -0.272 -15.322 1.00 94.44 105 ALA A O 1
ATOM 796 N N . LEU A 1 106 ? 8.774 -1.339 -14.242 1.00 93.88 106 LEU A N 1
ATOM 797 C CA . LEU A 1 106 ? 9.215 -0.250 -13.370 1.00 93.88 106 LEU A CA 1
ATOM 798 C C . LEU A 1 106 ? 10.698 -0.009 -13.673 1.00 93.88 106 LEU A C 1
ATOM 800 O O . LEU A 1 106 ? 11.556 -0.364 -12.881 1.00 93.88 106 LEU A O 1
ATOM 804 N N . ARG A 1 107 ? 11.038 0.475 -14.864 1.00 88.19 107 ARG A N 1
ATOM 805 C CA . ARG A 1 107 ? 12.442 0.576 -15.334 1.00 88.19 107 ARG A CA 1
ATOM 806 C C . ARG A 1 107 ? 12.858 2.000 -15.693 1.00 88.19 107 ARG A C 1
ATOM 808 O O . ARG A 1 107 ? 14.044 2.310 -15.772 1.00 88.19 107 ARG A O 1
ATOM 815 N N . GLY A 1 108 ? 11.884 2.859 -15.940 1.00 74.38 108 GLY A N 1
ATOM 816 C CA . GLY A 1 108 ? 12.050 4.286 -16.106 1.00 74.38 108 GLY A CA 1
ATOM 817 C C . GLY A 1 108 ? 12.030 5.008 -14.765 1.00 74.38 108 GLY A C 1
ATOM 818 O O . GLY A 1 108 ? 11.564 4.518 -13.741 1.00 74.38 108 GLY A O 1
ATOM 819 N N . SER A 1 109 ? 12.536 6.232 -14.779 1.00 80.25 109 SER A N 1
ATOM 820 C CA . SER A 1 109 ? 12.468 7.150 -13.644 1.00 80.25 109 SER A CA 1
ATOM 821 C C . SER A 1 109 ? 11.070 7.741 -13.420 1.00 80.25 109 SER A C 1
ATOM 823 O O . SER A 1 109 ? 10.881 8.489 -12.465 1.00 80.25 109 SER A O 1
ATOM 825 N N . GLY A 1 110 ? 10.113 7.455 -14.311 1.00 86.88 110 GLY A N 1
ATOM 826 C CA . GLY A 1 110 ? 8.786 8.064 -14.311 1.00 86.88 110 GLY A CA 1
ATOM 827 C C . GLY A 1 110 ? 7.682 7.195 -13.717 1.00 86.88 110 GLY A C 1
ATOM 828 O O . GLY A 1 110 ? 6.652 7.736 -13.332 1.00 86.88 110 GLY A O 1
ATOM 829 N N . GLU A 1 111 ? 7.854 5.873 -13.620 1.00 95.19 111 GLU A N 1
ATOM 830 C CA . GLU A 1 111 ? 6.743 5.012 -13.208 1.00 95.19 111 GLU A CA 1
ATOM 831 C C . GLU A 1 111 ? 6.362 5.208 -11.742 1.00 95.19 111 GLU A C 1
ATOM 833 O O . GLU A 1 111 ? 7.211 5.280 -10.847 1.00 95.19 111 GLU A O 1
ATOM 838 N N . ARG A 1 112 ? 5.052 5.290 -11.505 1.00 97.25 112 ARG A N 1
ATOM 839 C CA . ARG A 1 112 ? 4.481 5.528 -10.184 1.00 97.25 112 ARG A CA 1
ATOM 840 C C . ARG A 1 112 ? 3.159 4.795 -10.044 1.00 97.25 112 ARG A C 1
ATOM 842 O O . ARG A 1 112 ? 2.254 4.956 -10.857 1.00 97.25 112 ARG A O 1
ATOM 849 N N . ILE A 1 113 ? 3.045 4.031 -8.968 1.00 98.31 113 ILE A N 1
ATOM 850 C CA . ILE A 1 113 ? 1.804 3.418 -8.512 1.00 98.31 113 ILE A CA 1
ATOM 851 C C . ILE A 1 113 ? 1.376 4.160 -7.253 1.00 98.31 113 ILE A C 1
ATOM 853 O O . ILE A 1 113 ? 2.135 4.168 -6.288 1.00 98.31 113 ILE A O 1
ATOM 857 N N . THR A 1 114 ? 0.175 4.731 -7.239 1.00 98.56 114 THR A N 1
ATOM 858 C CA . THR A 1 114 ? -0.350 5.511 -6.112 1.00 98.56 114 THR A CA 1
ATOM 859 C C . THR A 1 114 ? -1.723 4.998 -5.675 1.00 98.56 114 THR A C 1
ATOM 861 O O . THR A 1 114 ? -2.600 4.731 -6.495 1.00 98.56 114 THR A O 1
ATOM 864 N N . ILE A 1 115 ? -1.926 4.908 -4.363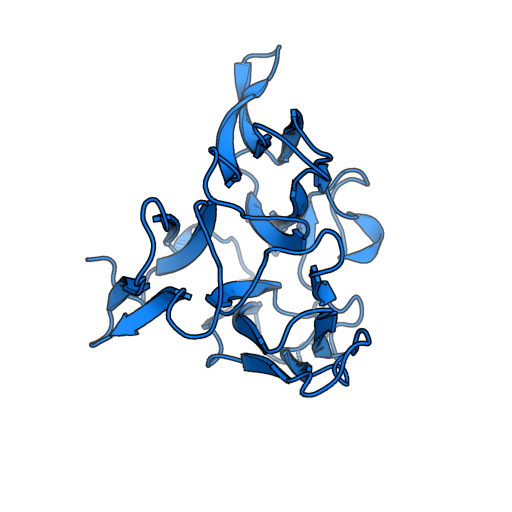 1.00 98.56 115 ILE A N 1
ATOM 865 C CA . ILE A 1 115 ? -3.219 4.746 -3.704 1.00 98.56 115 ILE A CA 1
ATOM 866 C C . ILE A 1 115 ? -3.533 6.054 -2.980 1.00 98.56 115 ILE A C 1
ATOM 868 O O . ILE A 1 115 ? -2.883 6.395 -1.993 1.00 98.56 115 ILE A O 1
ATOM 872 N N . ASN A 1 116 ? -4.564 6.765 -3.431 1.00 98.31 116 ASN A N 1
ATOM 873 C CA . ASN A 1 116 ? -5.075 7.935 -2.727 1.00 98.31 116 ASN A CA 1
ATOM 874 C C . ASN A 1 116 ? -6.149 7.485 -1.738 1.00 98.31 116 ASN A C 1
ATOM 876 O O . ASN A 1 116 ? -7.275 7.164 -2.125 1.00 98.31 116 ASN A O 1
ATOM 880 N N . GLN A 1 117 ? -5.789 7.446 -0.459 1.00 97.94 117 GLN A N 1
ATOM 881 C CA . GLN A 1 117 ? -6.707 7.094 0.620 1.00 97.94 117 GLN A CA 1
ATOM 882 C C . GLN A 1 117 ? -7.751 8.204 0.818 1.00 97.94 117 GLN A C 1
ATOM 884 O O . GLN A 1 117 ? -7.385 9.351 1.081 1.00 97.94 117 GLN A O 1
ATOM 889 N N . SER A 1 118 ? -9.041 7.866 0.735 1.00 97.31 118 SER A N 1
ATOM 890 C CA . SER A 1 118 ? -10.113 8.857 0.901 1.00 97.31 118 SER A CA 1
ATOM 891 C C . SER A 1 118 ? -10.147 9.432 2.316 1.00 97.31 118 SER A C 1
ATOM 893 O O . SER A 1 118 ? -10.168 8.686 3.296 1.00 97.31 118 SER A O 1
ATOM 895 N N . GLY A 1 119 ? -10.188 10.763 2.402 1.00 96.19 119 GLY A N 1
ATOM 896 C CA . GLY A 1 119 ? -10.447 11.521 3.628 1.00 96.19 119 GLY A CA 1
ATOM 897 C C . GLY A 1 119 ? -11.936 11.712 3.943 1.00 96.19 119 GLY A C 1
ATOM 898 O O . GLY A 1 119 ? -12.258 12.316 4.961 1.00 96.19 119 GLY A O 1
ATOM 899 N N . ASP A 1 120 ? -12.823 11.221 3.077 1.00 95.75 120 ASP A N 1
ATOM 900 C CA . ASP A 1 120 ? -14.275 11.232 3.243 1.00 95.75 120 ASP A CA 1
ATOM 901 C C . ASP A 1 120 ? -14.740 9.799 3.560 1.00 95.75 120 ASP A C 1
ATOM 903 O O . ASP A 1 120 ? -14.449 8.887 2.776 1.00 95.75 120 ASP A O 1
ATOM 907 N N . PRO A 1 121 ? -15.451 9.560 4.679 1.00 93.44 121 PRO A N 1
ATOM 908 C CA . PRO A 1 121 ? -15.928 8.225 5.032 1.00 93.44 121 PRO A CA 1
ATOM 909 C C . PRO A 1 121 ? -16.888 7.604 4.003 1.00 93.44 121 PRO A C 1
ATOM 911 O O . PRO A 1 121 ? -17.031 6.384 3.992 1.00 93.44 121 PRO A O 1
ATOM 914 N N . PHE A 1 122 ? -17.521 8.404 3.143 1.00 94.50 122 PHE A N 1
ATOM 915 C CA . PHE A 1 122 ? -18.397 7.942 2.059 1.00 94.50 122 PHE A CA 1
ATOM 916 C C . PHE A 1 122 ? -17.748 8.063 0.673 1.00 94.50 122 PHE A C 1
ATOM 918 O O . PHE A 1 122 ? -18.272 7.542 -0.312 1.00 94.50 122 PHE A O 1
ATOM 925 N N . GLY A 1 123 ? -16.596 8.729 0.589 1.00 95.44 123 GLY A N 1
ATOM 926 C CA . GLY A 1 123 ? -15.816 8.850 -0.635 1.00 95.44 123 GLY A CA 1
ATOM 927 C C . GLY A 1 123 ? -14.917 7.627 -0.855 1.00 95.44 123 GLY A C 1
ATOM 928 O O . GLY A 1 123 ? -14.298 7.151 0.101 1.00 95.44 123 GLY A O 1
ATOM 929 N N . PRO A 1 124 ? -14.793 7.112 -2.090 1.00 96.88 124 PRO A N 1
ATOM 930 C CA . PRO A 1 124 ? -13.886 6.016 -2.407 1.00 96.88 124 PRO A CA 1
ATOM 931 C C . PRO A 1 124 ? -12.421 6.465 -2.390 1.00 96.88 124 PRO A C 1
ATOM 933 O O . PRO A 1 124 ? -12.062 7.532 -2.887 1.00 96.88 124 PRO A O 1
ATOM 936 N N . SER A 1 125 ? -11.548 5.605 -1.873 1.00 97.94 125 SER A N 1
ATOM 937 C CA . SER A 1 125 ? -10.120 5.645 -2.184 1.00 97.94 125 SER A CA 1
ATOM 938 C C . SER A 1 125 ? -9.912 5.348 -3.669 1.00 97.94 125 SER A C 1
ATOM 940 O O . SER A 1 125 ? -10.772 4.742 -4.312 1.00 97.94 125 SER A O 1
ATOM 942 N N . THR A 1 126 ? -8.771 5.740 -4.229 1.00 98.50 126 THR A N 1
ATOM 943 C CA . THR A 1 126 ? -8.486 5.506 -5.652 1.00 98.50 126 THR A CA 1
ATOM 944 C C . THR A 1 126 ? -7.110 4.913 -5.888 1.00 98.50 126 THR A C 1
ATOM 946 O O . THR A 1 126 ? -6.175 5.189 -5.141 1.00 98.50 126 THR A O 1
ATOM 949 N N . LEU A 1 127 ? -6.989 4.109 -6.944 1.00 98.62 127 LEU A N 1
ATOM 950 C CA . LEU A 1 127 ? -5.718 3.651 -7.491 1.00 98.62 127 LEU A CA 1
ATOM 951 C C . LEU A 1 127 ? -5.424 4.480 -8.741 1.00 98.62 127 LEU A C 1
ATOM 953 O O . LEU A 1 127 ? -6.283 4.613 -9.616 1.00 98.62 127 LEU A O 1
ATOM 957 N N . VAL A 1 128 ? -4.218 5.031 -8.819 1.00 98.31 128 VAL A N 1
ATOM 958 C CA . VAL A 1 128 ? -3.741 5.840 -9.943 1.00 98.31 128 VAL A CA 1
ATOM 959 C C . VAL A 1 128 ? -2.358 5.345 -10.331 1.00 98.31 128 VAL A C 1
ATOM 961 O O . VAL A 1 128 ? -1.484 5.202 -9.476 1.00 98.31 128 VAL A O 1
ATOM 964 N N . LEU A 1 129 ? -2.153 5.081 -11.616 1.00 97.88 129 LEU A N 1
ATOM 965 C CA . LEU A 1 129 ? -0.856 4.716 -12.165 1.00 97.88 129 LEU A CA 1
ATOM 966 C C . LEU A 1 129 ? -0.389 5.790 -13.137 1.00 97.88 129 LEU A C 1
ATOM 968 O O . LEU A 1 129 ? -1.177 6.258 -13.954 1.00 97.88 129 LEU A O 1
ATOM 972 N N . HIS A 1 130 ? 0.897 6.107 -13.074 1.00 96.94 130 HIS A N 1
ATOM 973 C CA . HIS A 1 130 ? 1.620 6.856 -14.091 1.00 96.94 130 HIS A CA 1
ATOM 974 C C . HIS A 1 130 ? 2.652 5.918 -14.716 1.00 96.94 130 HIS A C 1
ATOM 976 O O . HIS A 1 130 ? 3.498 5.377 -13.999 1.00 96.94 130 HIS A O 1
ATOM 982 N N . SER A 1 131 ? 2.589 5.703 -16.029 1.00 95.44 131 SER A N 1
ATOM 983 C CA . SER A 1 131 ? 3.504 4.800 -16.733 1.00 95.44 131 SER A CA 1
ATOM 984 C C . SER A 1 131 ? 4.115 5.445 -17.967 1.00 95.44 131 SER A C 1
ATOM 986 O O . SER A 1 131 ? 3.415 5.779 -18.923 1.00 95.44 131 SER A O 1
ATOM 988 N N . CYS A 1 132 ? 5.443 5.525 -17.991 1.00 94.19 132 CYS A N 1
ATOM 989 C CA . CYS A 1 132 ? 6.230 5.842 -19.186 1.00 94.19 132 CYS A CA 1
ATOM 990 C C . CYS A 1 132 ? 6.699 4.572 -19.922 1.00 94.19 132 CYS A C 1
ATOM 992 O O . CYS A 1 132 ? 7.501 4.638 -20.850 1.00 94.19 132 CYS A O 1
ATOM 994 N N . GLN A 1 133 ? 6.222 3.399 -19.490 1.00 91.69 133 GLN A N 1
ATOM 995 C CA . GLN A 1 133 ? 6.500 2.102 -20.104 1.00 91.69 133 GLN A CA 1
ATOM 996 C C . GLN A 1 133 ? 5.224 1.465 -20.620 1.00 91.69 133 GLN A C 1
ATOM 998 O O . GLN A 1 133 ? 4.125 1.818 -20.197 1.00 91.69 133 GLN A O 1
ATOM 1003 N N . LYS A 1 134 ? 5.403 0.435 -21.453 1.00 89.56 134 LYS A N 1
ATOM 1004 C CA . LYS A 1 134 ? 4.308 -0.310 -22.075 1.00 89.56 134 LYS A CA 1
ATOM 1005 C C . LYS A 1 134 ? 3.237 -0.764 -21.098 1.00 89.56 134 LYS A C 1
ATOM 1007 O O . LYS A 1 134 ? 2.073 -0.694 -21.448 1.00 89.56 134 LYS A O 1
ATOM 1012 N N . GLN A 1 135 ? 3.605 -1.223 -19.904 1.00 91.69 135 GLN A N 1
ATOM 1013 C CA . GLN A 1 135 ? 2.601 -1.623 -18.931 1.00 91.69 135 GLN A CA 1
ATOM 1014 C C . GLN A 1 135 ? 3.068 -1.460 -17.500 1.00 91.69 135 GLN A C 1
ATOM 1016 O O . GLN A 1 135 ? 4.200 -1.817 -17.174 1.00 91.69 135 GLN A O 1
ATOM 1021 N N . LEU A 1 136 ? 2.151 -1.009 -16.656 1.00 96.88 136 LEU A N 1
ATOM 1022 C CA . LEU A 1 136 ? 2.281 -0.992 -15.211 1.00 96.88 136 LEU A CA 1
ATOM 1023 C C . LEU A 1 136 ? 0.947 -1.423 -14.606 1.00 96.88 136 LEU A C 1
ATOM 1025 O O . LEU A 1 136 ? -0.110 -1.001 -15.073 1.00 96.88 136 LEU A O 1
ATOM 1029 N N . GLY A 1 137 ? 0.980 -2.265 -13.582 1.00 97.56 137 GLY A N 1
ATOM 1030 C CA . GLY A 1 137 ? -0.218 -2.780 -12.939 1.00 97.56 137 GLY A CA 1
ATOM 1031 C C . GLY A 1 137 ? -0.110 -2.776 -11.424 1.00 97.56 137 GLY A C 1
ATOM 1032 O O . GLY A 1 137 ? 0.962 -2.958 -10.844 1.00 97.56 137 GLY A O 1
ATOM 1033 N N . VAL A 1 138 ? -1.261 -2.595 -10.790 1.00 98.31 138 VAL A N 1
ATOM 1034 C CA . VAL A 1 138 ? -1.423 -2.647 -9.342 1.00 98.31 138 VAL A CA 1
ATOM 1035 C C . VAL A 1 138 ? -2.686 -3.416 -8.995 1.00 98.31 138 VAL A C 1
ATOM 1037 O O . VAL A 1 138 ? -3.691 -3.342 -9.705 1.00 98.31 138 VAL A O 1
ATOM 1040 N N . GLY A 1 139 ? -2.637 -4.123 -7.874 1.00 98.44 139 GLY A N 1
ATOM 1041 C CA . GLY A 1 139 ? -3.823 -4.598 -7.174 1.00 98.44 139 GLY A CA 1
ATOM 1042 C C . GLY A 1 139 ? -3.791 -4.159 -5.717 1.00 98.44 139 GLY A C 1
ATOM 1043 O O . GLY A 1 139 ? -2.717 -3.963 -5.135 1.00 98.44 139 GLY A O 1
ATOM 1044 N N . ALA A 1 140 ? -4.968 -3.974 -5.138 1.00 98.50 140 ALA A N 1
ATOM 1045 C CA . ALA A 1 140 ? -5.146 -3.570 -3.757 1.00 98.50 140 ALA A CA 1
ATOM 1046 C C . ALA A 1 140 ? -6.360 -4.259 -3.133 1.00 98.50 140 ALA A C 1
ATOM 1048 O O . ALA A 1 140 ? -7.353 -4.528 -3.805 1.00 98.50 140 ALA A O 1
ATOM 1049 N N . HIS A 1 141 ? -6.304 -4.458 -1.823 1.00 97.75 141 HIS A N 1
ATOM 1050 C CA . HIS A 1 141 ? -7.456 -4.808 -0.999 1.00 97.75 141 HIS A CA 1
ATOM 1051 C C . HIS A 1 141 ? -7.691 -3.706 0.023 1.00 97.75 141 HIS A C 1
ATOM 1053 O O . HIS A 1 141 ? -6.748 -3.049 0.463 1.00 97.75 141 HIS A O 1
ATOM 1059 N N . SER A 1 142 ? -8.934 -3.533 0.448 1.00 97.06 142 SER A N 1
ATOM 1060 C CA . SER A 1 142 ? -9.264 -2.636 1.544 1.00 97.06 142 SER A CA 1
ATOM 1061 C C . SER A 1 142 ? -9.550 -3.429 2.811 1.00 97.06 142 SER A C 1
ATOM 1063 O O . SER A 1 142 ? -10.302 -4.400 2.786 1.00 97.06 142 SER A O 1
ATOM 1065 N N . PHE A 1 143 ? -8.943 -3.024 3.925 1.00 97.06 143 PHE A N 1
ATOM 1066 C CA . PHE A 1 143 ? -9.216 -3.563 5.252 1.00 97.06 143 PHE A CA 1
ATOM 1067 C C . PHE A 1 143 ? -10.091 -2.590 6.035 1.00 97.06 143 PHE A C 1
ATOM 1069 O O . PHE A 1 143 ? -9.755 -1.414 6.180 1.00 97.06 143 PHE A O 1
ATOM 1076 N N . PHE A 1 144 ? -11.207 -3.090 6.548 1.00 94.62 144 PHE A N 1
ATOM 1077 C CA . PHE A 1 144 ? -12.249 -2.293 7.175 1.00 94.62 144 PHE A CA 1
ATOM 1078 C C . PHE A 1 144 ? -12.525 -2.775 8.603 1.00 94.62 144 PHE A C 1
ATOM 1080 O O . PHE A 1 144 ? -12.557 -3.983 8.859 1.00 94.62 144 PHE A O 1
ATOM 1087 N N . VAL A 1 145 ? -12.764 -1.829 9.517 1.00 94.00 145 VAL A N 1
ATOM 1088 C CA . VAL A 1 145 ? -13.176 -2.093 10.902 1.00 94.00 145 VAL A CA 1
ATOM 1089 C C . VAL A 1 145 ? -14.393 -1.244 11.254 1.00 94.00 145 VAL A C 1
ATOM 1091 O O . VAL A 1 145 ? -14.305 -0.019 11.275 1.00 94.00 145 VAL A O 1
ATOM 1094 N N . GLY A 1 146 ? -15.513 -1.885 11.597 1.00 91.31 146 GLY A N 1
ATOM 1095 C CA . GLY A 1 146 ? -16.744 -1.185 11.977 1.00 91.31 146 GLY A CA 1
ATOM 1096 C C . GLY A 1 146 ? -18.002 -1.788 11.361 1.00 91.31 146 GLY A C 1
ATOM 1097 O O . GLY A 1 146 ? -18.088 -2.994 11.146 1.00 91.31 146 GLY A O 1
ATOM 1098 N N . LYS A 1 147 ? -18.977 -0.920 11.073 1.00 86.81 147 LYS A N 1
ATOM 1099 C CA . LYS A 1 147 ? -20.122 -1.206 10.201 1.00 86.81 147 LYS A CA 1
ATOM 1100 C C . LYS A 1 147 ? -19.904 -0.471 8.871 1.00 86.81 147 LYS A C 1
ATOM 1102 O O . LYS A 1 147 ? -19.721 0.752 8.929 1.00 86.81 147 LYS A O 1
ATOM 1107 N N . PRO A 1 148 ? -19.881 -1.158 7.716 1.00 80.00 148 PRO A N 1
ATOM 1108 C CA . PRO A 1 148 ? -19.702 -0.497 6.427 1.00 80.00 148 PRO A CA 1
ATOM 1109 C C . PRO A 1 148 ? -20.685 0.658 6.265 1.00 80.00 148 PRO A C 1
ATOM 1111 O O . PRO A 1 148 ? -21.832 0.549 6.707 1.00 80.00 148 PRO A O 1
ATOM 1114 N N . GLN A 1 149 ? -20.250 1.756 5.644 1.00 78.44 149 GLN A N 1
ATOM 1115 C CA . GLN A 1 149 ? -21.110 2.919 5.379 1.00 78.44 149 GLN A CA 1
ATOM 1116 C C . GLN A 1 149 ? -21.629 3.624 6.648 1.00 78.44 149 GLN A C 1
ATOM 1118 O O . GLN A 1 149 ? -22.600 4.375 6.603 1.00 78.44 149 GLN A O 1
ATOM 1123 N N . SER A 1 150 ? -20.998 3.408 7.804 1.00 86.25 150 SER A N 1
ATO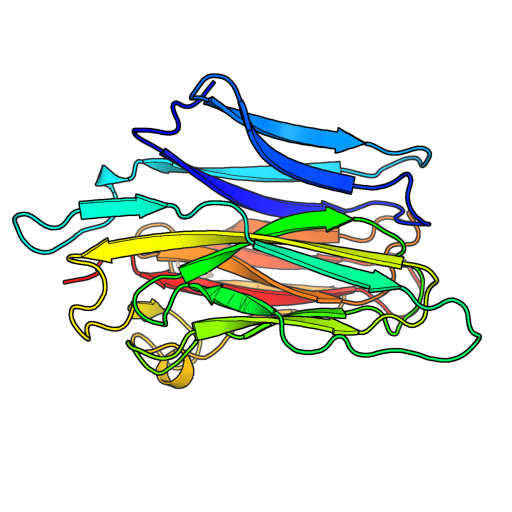M 1124 C CA . SER A 1 150 ? -21.395 4.063 9.063 1.00 86.25 150 SER A CA 1
ATOM 1125 C C . SER A 1 150 ? -20.983 5.534 9.163 1.00 86.25 150 SER A C 1
ATOM 1127 O O . SER A 1 150 ? -21.276 6.178 10.168 1.00 86.25 150 SER A O 1
ATOM 1129 N N . GLY A 1 151 ? -20.273 6.069 8.165 1.00 86.81 151 GLY A N 1
ATOM 1130 C CA . GLY A 1 151 ? -19.714 7.421 8.217 1.00 86.81 151 GLY A CA 1
ATOM 1131 C C . GLY A 1 151 ? -18.475 7.542 9.108 1.00 86.81 151 GLY A C 1
ATOM 1132 O O . GLY A 1 151 ? -17.960 8.640 9.314 1.00 86.81 151 GLY A O 1
ATOM 1133 N N . ARG A 1 152 ? -17.973 6.427 9.650 1.00 91.19 152 ARG A N 1
ATOM 1134 C CA . ARG A 1 152 ? -16.782 6.416 10.492 1.00 91.19 152 ARG A CA 1
ATOM 1135 C C . ARG A 1 152 ? -15.533 6.270 9.635 1.00 91.19 152 ARG A C 1
ATOM 1137 O O . ARG A 1 152 ? -15.275 5.209 9.086 1.00 91.19 152 ARG A O 1
ATOM 1144 N N . ILE A 1 153 ? -14.726 7.319 9.584 1.00 94.00 153 ILE A N 1
ATOM 1145 C CA . ILE A 1 153 ? -13.452 7.283 8.871 1.00 94.00 153 ILE A CA 1
ATOM 1146 C C . ILE A 1 153 ? -12.405 6.437 9.603 1.00 94.00 153 ILE A C 1
ATOM 1148 O O . ILE A 1 153 ? -12.320 6.449 10.836 1.00 94.00 153 ILE A O 1
ATOM 1152 N N . ALA A 1 154 ? -11.578 5.739 8.829 1.00 95.75 154 ALA A N 1
ATOM 1153 C CA . ALA A 1 154 ? -10.417 5.035 9.347 1.00 95.75 154 ALA A CA 1
ATOM 1154 C C . ALA A 1 154 ? -9.426 5.998 10.029 1.00 95.75 154 ALA A C 1
ATOM 1156 O O . ALA A 1 154 ? -9.144 7.095 9.536 1.00 95.75 154 ALA A O 1
ATOM 1157 N N . ARG A 1 155 ? -8.863 5.565 11.163 1.00 97.75 155 ARG A N 1
ATOM 1158 C CA . ARG A 1 155 ? -7.829 6.306 11.897 1.00 97.75 155 ARG A CA 1
ATOM 1159 C C . ARG A 1 155 ? -6.433 5.849 11.492 1.00 97.75 155 ARG A C 1
ATOM 1161 O O . ARG A 1 155 ? -6.154 4.652 11.409 1.00 97.75 155 ARG A O 1
ATOM 1168 N N . PHE A 1 156 ? -5.534 6.806 11.322 1.00 98.31 156 PHE A N 1
ATOM 1169 C CA . PHE A 1 156 ? -4.152 6.590 10.915 1.00 98.31 156 PHE A CA 1
ATOM 1170 C C . PHE A 1 156 ? -3.193 7.292 11.867 1.00 98.31 156 PHE A C 1
ATOM 1172 O O . PHE A 1 156 ? -3.566 8.271 12.509 1.00 98.31 156 PHE A O 1
ATOM 1179 N N . ILE A 1 157 ? -1.962 6.796 11.928 1.00 98.69 157 ILE A N 1
ATOM 1180 C CA . ILE A 1 157 ? -0.832 7.429 12.604 1.00 98.69 157 ILE A CA 1
ATOM 1181 C C . ILE A 1 157 ? 0.157 7.861 11.523 1.00 98.69 157 ILE A C 1
ATOM 1183 O O . ILE A 1 157 ? 0.522 7.064 10.658 1.00 98.69 157 ILE A O 1
ATOM 1187 N N . GLY A 1 158 ? 0.574 9.119 11.554 1.00 98.44 158 GLY A N 1
ATOM 1188 C CA . GLY A 1 158 ? 1.489 9.686 10.574 1.00 98.44 158 GLY A CA 1
ATOM 1189 C C . GLY A 1 158 ? 2.337 10.821 11.149 1.00 98.44 158 GLY A C 1
ATOM 1190 O O . GLY A 1 158 ? 2.301 11.067 12.359 1.00 98.44 158 GLY A O 1
ATOM 1191 N N . PRO A 1 159 ? 3.114 11.524 10.306 1.00 98.25 159 PRO A N 1
ATOM 1192 C CA . PRO A 1 159 ? 3.914 12.675 10.730 1.00 98.25 159 PRO A CA 1
ATOM 1193 C C . PRO A 1 159 ? 3.097 13.795 11.394 1.00 98.25 159 PRO A C 1
ATOM 1195 O O . PRO A 1 159 ? 3.618 14.491 12.259 1.00 98.25 159 PRO A O 1
ATOM 1198 N N . GLY A 1 160 ? 1.821 13.948 11.022 1.00 98.31 160 GLY A N 1
ATOM 1199 C CA . GLY A 1 160 ? 0.889 14.915 11.615 1.00 98.31 160 GLY A CA 1
ATOM 1200 C C . GLY A 1 160 ? 0.200 14.437 12.900 1.00 98.31 160 GLY A C 1
ATOM 1201 O O . GLY A 1 160 ? -0.689 15.113 13.410 1.00 98.31 160 GLY A O 1
ATOM 1202 N N . GLY A 1 161 ? 0.577 13.270 13.433 1.00 98.19 161 GLY A N 1
ATOM 1203 C CA . GLY A 1 161 ? -0.051 12.661 14.604 1.00 98.19 161 GLY A CA 1
ATOM 1204 C C . GLY A 1 161 ? -1.089 11.601 14.235 1.00 98.19 161 GLY A C 1
ATOM 1205 O O . GLY A 1 161 ? -0.928 10.872 13.257 1.00 98.19 161 GLY A O 1
ATOM 1206 N N . THR A 1 162 ? -2.135 11.465 15.054 1.00 98.25 162 THR A N 1
ATOM 1207 C CA . THR A 1 162 ? -3.189 10.453 14.865 1.00 98.25 162 THR A CA 1
ATOM 1208 C C . THR A 1 162 ? -4.497 11.103 14.428 1.00 98.25 162 THR A C 1
ATOM 1210 O O . THR A 1 162 ? -4.989 11.990 15.120 1.00 98.25 162 THR A O 1
ATOM 1213 N N . GLY A 1 163 ? -5.111 10.632 13.342 1.00 97.62 163 GLY A N 1
ATOM 1214 C CA . GLY A 1 163 ? -6.358 11.213 12.836 1.00 97.62 163 GLY A CA 1
ATOM 1215 C C . GLY A 1 163 ? -6.843 10.596 11.528 1.00 97.62 163 GLY A C 1
ATOM 1216 O O . GLY A 1 163 ? -6.539 9.442 11.225 1.00 97.62 163 GLY A O 1
ATOM 1217 N N . THR A 1 164 ? -7.606 11.369 10.757 1.00 97.31 164 THR A N 1
ATOM 1218 C CA . THR A 1 164 ? -7.996 11.018 9.381 1.00 97.31 164 THR A CA 1
ATOM 1219 C C . THR A 1 164 ? -6.769 10.935 8.460 1.00 97.31 164 THR A C 1
ATOM 1221 O O . THR A 1 164 ? -5.687 11.396 8.837 1.00 97.31 164 THR A O 1
ATOM 1224 N N . PRO A 1 165 ? -6.895 10.409 7.226 1.00 97.44 165 PRO A N 1
ATOM 1225 C CA . PRO A 1 165 ? -5.783 10.380 6.282 1.00 97.44 165 PRO A CA 1
ATOM 1226 C C . PRO A 1 165 ? -5.091 11.733 6.067 1.00 97.44 165 PRO A C 1
ATOM 1228 O O . PRO A 1 165 ? -3.860 11.792 6.035 1.00 97.44 165 PRO A O 1
ATOM 1231 N N . GLY A 1 166 ? -5.871 12.813 5.948 1.00 97.38 166 GLY A N 1
ATOM 1232 C CA . GLY A 1 166 ? -5.344 14.164 5.745 1.00 97.38 166 GLY A CA 1
ATOM 1233 C C . GLY A 1 166 ? -4.648 14.728 6.985 1.00 97.38 166 GLY A C 1
ATOM 1234 O O . GLY A 1 166 ? -3.605 15.357 6.860 1.00 97.38 166 GLY A O 1
ATOM 1235 N N . GLN A 1 167 ? -5.182 14.453 8.179 1.00 98.06 167 GLN A N 1
ATOM 1236 C CA . GLN A 1 167 ? -4.589 14.902 9.445 1.00 98.06 167 GLN A CA 1
ATOM 1237 C C . GLN A 1 167 ? -3.292 14.157 9.771 1.00 98.06 167 GLN A C 1
ATOM 1239 O O . GLN A 1 167 ? -2.302 14.773 10.148 1.00 98.06 167 GLN A O 1
ATOM 1244 N N . ALA A 1 168 ? -3.291 12.829 9.624 1.00 98.38 168 ALA A N 1
ATOM 1245 C CA . ALA A 1 168 ? -2.121 12.008 9.916 1.00 98.38 168 ALA A CA 1
ATOM 1246 C C . ALA A 1 168 ? -0.983 12.257 8.909 1.00 98.38 168 ALA A C 1
ATOM 1248 O O . ALA A 1 168 ? 0.189 12.248 9.285 1.00 98.38 168 ALA A O 1
ATOM 1249 N N . GLY A 1 169 ? -1.318 12.496 7.637 1.00 98.31 169 GLY A N 1
ATOM 1250 C CA . GLY A 1 169 ? -0.344 12.611 6.552 1.00 98.31 169 GLY A CA 1
ATOM 1251 C C . GLY A 1 169 ? 0.258 11.262 6.143 1.00 98.31 169 GLY A C 1
ATOM 1252 O O . GLY A 1 169 ? -0.238 10.197 6.519 1.00 98.31 169 GLY A O 1
ATOM 1253 N N . GLU A 1 170 ? 1.323 11.309 5.345 1.00 98.31 170 GLU A N 1
ATOM 1254 C CA . GLU A 1 170 ? 2.054 10.133 4.861 1.00 98.31 170 GLU A CA 1
ATOM 1255 C C . GLU A 1 170 ? 3.537 10.247 5.184 1.00 98.31 170 GLU A C 1
ATOM 1257 O O . GLU A 1 170 ? 4.115 11.333 5.155 1.00 98.31 170 GLU A O 1
ATOM 1262 N N . TYR A 1 171 ? 4.161 9.108 5.459 1.00 98.56 171 TYR A N 1
ATOM 1263 C CA . TYR A 1 171 ? 5.609 9.017 5.529 1.00 98.56 171 TYR A CA 1
ATOM 1264 C C . TYR A 1 171 ? 6.168 8.865 4.119 1.00 98.56 171 TYR A C 1
ATOM 1266 O O . TYR A 1 171 ? 5.636 8.090 3.325 1.00 98.56 171 TYR A O 1
ATOM 1274 N N . VAL A 1 172 ? 7.260 9.565 3.824 1.00 98.38 172 VAL A N 1
ATOM 1275 C CA . VAL A 1 172 ? 7.892 9.565 2.501 1.00 98.38 172 VAL A CA 1
ATOM 1276 C C . VAL A 1 172 ? 9.361 9.212 2.657 1.00 98.38 172 VAL A C 1
ATOM 1278 O O . VAL A 1 172 ? 10.063 9.871 3.417 1.00 98.38 172 VAL A O 1
ATOM 1281 N N . SER A 1 173 ? 9.823 8.190 1.939 1.00 97.25 173 SER A N 1
ATOM 1282 C CA . SER A 1 173 ? 11.242 7.838 1.834 1.00 97.25 173 SER A CA 1
ATOM 1283 C C . SER A 1 173 ? 11.729 8.139 0.423 1.00 97.25 173 SER A C 1
ATOM 1285 O O . SER A 1 173 ? 11.224 7.576 -0.554 1.00 97.25 173 SER A O 1
ATOM 1287 N N . LEU A 1 174 ? 12.699 9.049 0.335 1.00 95.56 174 LEU A N 1
ATOM 1288 C CA . LEU A 1 174 ? 13.468 9.301 -0.88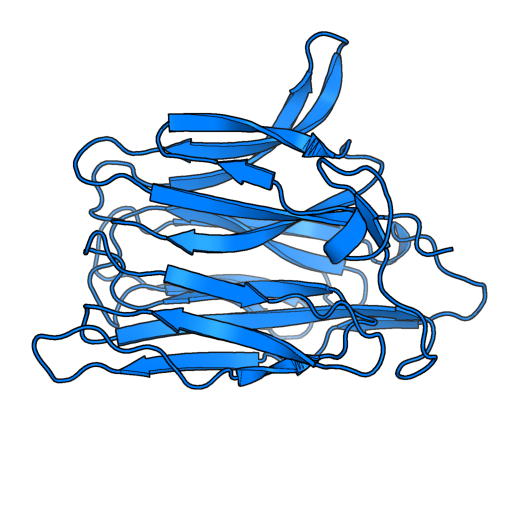0 1.00 95.56 174 LEU A CA 1
ATOM 1289 C C . LEU A 1 174 ? 14.581 8.246 -1.029 1.00 95.56 174 LEU A C 1
ATOM 1291 O O . LEU A 1 174 ? 14.866 7.512 -0.073 1.00 95.56 174 LEU A O 1
ATOM 1295 N N . PRO A 1 175 ? 15.245 8.166 -2.196 1.00 95.12 175 PRO A N 1
ATOM 1296 C CA . PRO A 1 175 ? 16.281 7.169 -2.421 1.00 95.12 175 PRO A CA 1
ATOM 1297 C C . PRO A 1 175 ? 17.373 7.195 -1.338 1.00 95.12 175 PRO A C 1
ATOM 1299 O O . PRO A 1 175 ? 17.938 8.238 -1.018 1.00 95.12 175 PRO A O 1
ATOM 1302 N N . ASN A 1 176 ? 17.678 6.018 -0.789 1.00 95.00 176 ASN A N 1
ATOM 1303 C CA . ASN A 1 176 ? 18.649 5.758 0.282 1.00 95.00 176 ASN A CA 1
ATOM 1304 C C . ASN A 1 176 ? 18.342 6.427 1.634 1.00 95.00 176 ASN A C 1
ATOM 1306 O O . ASN A 1 176 ? 19.243 6.592 2.456 1.00 95.00 176 ASN A O 1
ATOM 1310 N N . GLN A 1 177 ? 17.077 6.767 1.903 1.00 96.00 177 GLN A N 1
ATOM 1311 C CA . GLN A 1 177 ? 16.645 7.272 3.207 1.00 96.00 177 GLN A CA 1
ATOM 1312 C C . GLN A 1 177 ? 15.936 6.204 4.044 1.00 96.00 177 GLN A C 1
ATOM 1314 O O . GLN A 1 177 ? 15.067 5.478 3.558 1.00 96.00 177 GLN A O 1
ATOM 1319 N N . ASN A 1 178 ? 16.250 6.183 5.341 1.00 97.50 178 ASN A N 1
ATOM 1320 C CA . ASN A 1 178 ? 15.501 5.435 6.345 1.00 97.50 178 ASN A CA 1
ATOM 1321 C C . ASN A 1 178 ? 14.538 6.381 7.065 1.00 97.50 178 ASN A C 1
ATOM 1323 O O . ASN A 1 178 ? 14.959 7.417 7.575 1.00 97.50 178 ASN A O 1
ATOM 1327 N N . VAL A 1 179 ? 13.266 6.003 7.156 1.00 98.31 179 VAL A N 1
ATOM 1328 C CA . VAL A 1 179 ? 12.224 6.817 7.793 1.00 98.31 179 VAL A CA 1
ATOM 1329 C C . VAL A 1 179 ? 11.588 6.017 8.916 1.00 98.31 179 VAL A C 1
ATOM 1331 O O . VAL A 1 179 ? 11.062 4.929 8.677 1.00 98.31 179 VAL A O 1
ATOM 1334 N N . MET A 1 180 ? 11.638 6.545 10.141 1.00 98.50 180 MET A N 1
ATOM 1335 C CA . MET A 1 180 ? 10.876 5.975 11.253 1.00 98.50 180 MET A CA 1
ATOM 1336 C C . MET A 1 180 ? 9.398 6.280 11.076 1.00 98.50 180 MET A C 1
ATOM 1338 O O . MET A 1 180 ? 9.012 7.419 10.822 1.00 98.50 180 MET A O 1
ATOM 1342 N N . LEU A 1 181 ? 8.579 5.254 11.255 1.00 98.69 181 LEU A N 1
ATOM 1343 C CA . LEU A 1 181 ? 7.133 5.344 11.152 1.00 98.69 181 LEU A CA 1
ATOM 1344 C C . LEU A 1 181 ? 6.497 5.204 12.551 1.00 98.69 181 LEU A C 1
ATOM 1346 O O . LEU A 1 181 ? 7.111 5.502 13.586 1.00 98.69 181 LEU A O 1
ATOM 1350 N N . ALA A 1 182 ? 5.246 4.749 12.591 1.00 98.56 182 ALA A N 1
ATOM 1351 C CA . ALA A 1 182 ? 4.526 4.476 13.827 1.00 98.56 182 ALA A CA 1
ATOM 1352 C C . ALA A 1 182 ? 5.131 3.299 14.635 1.00 98.56 182 ALA A C 1
ATOM 1354 O O . ALA A 1 182 ? 5.767 2.406 14.055 1.00 98.56 182 ALA A O 1
ATOM 1355 N N . PRO A 1 183 ? 4.914 3.261 15.966 1.00 98.56 183 PRO A N 1
ATOM 1356 C CA . PRO A 1 183 ? 5.241 2.105 16.803 1.00 98.56 183 PRO A CA 1
ATOM 1357 C C . PRO A 1 183 ? 4.577 0.808 16.318 1.00 98.56 183 PRO A C 1
ATOM 1359 O O . PRO A 1 183 ? 3.438 0.821 15.845 1.00 98.56 183 PRO A O 1
ATOM 1362 N N . LEU A 1 184 ? 5.269 -0.330 16.472 1.00 98.31 184 LEU A N 1
ATOM 1363 C CA . LEU A 1 184 ? 4.768 -1.644 16.019 1.00 98.31 184 LEU A CA 1
ATOM 1364 C C . LEU A 1 184 ? 3.454 -2.056 16.709 1.00 98.31 184 LEU A C 1
ATOM 1366 O O . LEU A 1 184 ? 2.618 -2.751 16.123 1.00 98.31 184 LEU A O 1
ATOM 1370 N N . THR A 1 185 ? 3.290 -1.634 17.964 1.00 97.69 185 THR A N 1
ATOM 1371 C CA . THR A 1 185 ? 2.130 -1.919 18.820 1.00 97.69 185 THR A CA 1
ATOM 1372 C C . THR A 1 185 ? 0.916 -1.063 18.499 1.00 97.69 185 THR A C 1
ATOM 1374 O O . THR A 1 185 ? -0.191 -1.413 18.899 1.00 97.69 185 THR A O 1
ATOM 1377 N N . ASP A 1 186 ? 1.110 0.041 17.780 1.00 98.44 186 ASP A N 1
ATOM 1378 C CA . ASP A 1 186 ? 0.089 1.078 17.646 1.00 98.44 186 ASP A CA 1
ATOM 1379 C C . ASP A 1 186 ? -0.510 1.103 16.247 1.00 98.44 186 ASP A C 1
ATOM 1381 O O . ASP A 1 186 ? -1.648 1.536 16.076 1.00 98.44 186 ASP A O 1
ATOM 1385 N N . ALA A 1 187 ? 0.225 0.619 15.243 1.00 98.50 187 ALA A N 1
ATOM 1386 C CA . ALA A 1 187 ? -0.236 0.570 13.866 1.00 98.50 187 ALA A CA 1
ATOM 1387 C C . ALA A 1 187 ? 0.381 -0.588 13.077 1.00 98.50 187 ALA A C 1
ATOM 1389 O O . ALA A 1 187 ? 1.433 -1.129 13.426 1.00 98.50 187 ALA A O 1
ATOM 1390 N N . PHE A 1 188 ? -0.247 -0.916 11.951 1.00 98.44 188 PHE A N 1
ATOM 1391 C CA . PHE A 1 188 ? 0.432 -1.586 10.845 1.00 98.44 188 PHE A CA 1
ATOM 1392 C C . PHE A 1 188 ? 0.642 -0.578 9.711 1.00 98.44 188 PHE A C 1
ATOM 1394 O O . PHE A 1 188 ? -0.231 0.244 9.439 1.00 98.44 188 PHE A O 1
ATOM 1401 N N . CYS A 1 189 ? 1.806 -0.616 9.065 1.00 98.69 189 CYS A N 1
ATOM 1402 C CA . CYS A 1 189 ? 2.176 0.335 8.016 1.00 98.69 189 CYS A CA 1
ATOM 1403 C C . CYS A 1 189 ? 2.267 -0.352 6.657 1.00 98.69 189 CYS A C 1
ATOM 1405 O O . CYS A 1 189 ? 2.818 -1.447 6.579 1.00 98.69 189 CYS A O 1
ATOM 1407 N N . TYR A 1 190 ? 1.763 0.290 5.604 1.00 98.81 190 TYR A N 1
ATOM 1408 C CA . TYR A 1 190 ? 1.663 -0.278 4.260 1.00 98.81 190 TYR A CA 1
ATOM 1409 C C . TYR A 1 190 ? 1.955 0.756 3.162 1.00 98.81 190 TYR A C 1
ATOM 1411 O O . TYR A 1 190 ? 1.816 1.960 3.380 1.00 98.81 190 TYR A O 1
ATOM 1419 N N . PHE A 1 191 ? 2.353 0.288 1.976 1.00 98.81 191 PHE A N 1
ATOM 1420 C CA . PHE A 1 191 ? 2.652 1.161 0.839 1.00 98.81 191 PHE A CA 1
ATOM 1421 C C . PHE A 1 191 ? 1.391 1.829 0.283 1.00 98.81 191 PHE A C 1
ATOM 1423 O O . PHE A 1 191 ? 0.421 1.150 -0.061 1.00 98.81 191 PHE A O 1
ATOM 1430 N N . THR A 1 192 ? 1.444 3.152 0.149 1.00 98.69 192 THR A N 1
ATOM 1431 C CA . THR A 1 192 ? 0.484 3.954 -0.623 1.00 98.69 192 THR A CA 1
ATOM 1432 C C . THR A 1 192 ? 1.091 4.469 -1.919 1.00 98.69 192 THR A C 1
ATOM 1434 O O . THR A 1 192 ? 0.355 4.780 -2.846 1.00 98.69 192 THR A O 1
ATOM 1437 N N . GLU A 1 193 ? 2.419 4.501 -2.037 1.00 98.62 193 GLU A N 1
ATOM 1438 C CA . GLU A 1 193 ? 3.091 4.798 -3.298 1.00 98.62 193 GLU A CA 1
ATOM 1439 C C . GLU A 1 193 ? 4.369 3.977 -3.448 1.00 98.62 193 GLU A C 1
ATOM 1441 O O . GLU A 1 193 ? 5.129 3.833 -2.487 1.00 98.62 193 GLU A O 1
ATOM 1446 N N . ILE A 1 194 ? 4.614 3.483 -4.661 1.00 98.25 194 ILE A N 1
ATOM 1447 C CA . ILE A 1 194 ? 5.905 2.942 -5.096 1.00 98.25 194 ILE A CA 1
ATOM 1448 C C . ILE A 1 194 ? 6.252 3.608 -6.424 1.00 98.25 194 ILE A C 1
ATOM 1450 O O . ILE A 1 194 ? 5.422 3.647 -7.336 1.00 98.25 194 ILE A O 1
ATOM 1454 N N . SER A 1 195 ? 7.466 4.140 -6.527 1.00 97.19 195 SER A N 1
ATOM 1455 C CA . SER A 1 195 ? 7.930 4.843 -7.721 1.00 97.19 195 SER A CA 1
ATOM 1456 C C . SER A 1 195 ? 9.433 4.706 -7.945 1.00 97.19 195 SER A C 1
ATOM 1458 O O . SER A 1 195 ? 10.194 4.363 -7.033 1.00 97.19 195 SER A O 1
ATOM 1460 N N . GLY A 1 196 ? 9.851 4.997 -9.175 1.00 94.44 196 GLY A N 1
ATOM 1461 C CA . GLY A 1 196 ? 11.248 4.979 -9.603 1.00 94.44 196 GLY A CA 1
ATOM 1462 C C . GLY A 1 196 ? 11.643 3.717 -10.368 1.00 94.44 196 GLY A C 1
ATOM 1463 O O . GLY A 1 196 ? 10.798 2.921 -10.777 1.00 94.44 196 GLY A O 1
ATOM 1464 N N . ALA A 1 197 ? 12.950 3.550 -10.572 1.00 94.38 197 ALA A N 1
ATOM 1465 C CA . ALA A 1 197 ? 13.493 2.561 -11.500 1.00 94.38 197 ALA A CA 1
ATOM 1466 C C . ALA A 1 197 ? 14.015 1.308 -10.776 1.00 94.38 197 ALA A C 1
ATOM 1468 O O . ALA A 1 197 ? 15.039 1.349 -10.105 1.00 94.38 197 ALA A O 1
ATOM 1469 N N . PHE A 1 198 ? 13.342 0.178 -10.960 1.00 95.00 198 PHE A N 1
ATOM 1470 C CA . PHE A 1 198 ? 13.687 -1.163 -10.486 1.00 95.00 198 PHE A CA 1
ATOM 1471 C C . PHE A 1 198 ? 14.442 -1.946 -11.574 1.00 95.00 198 PHE A C 1
ATOM 1473 O O . PHE A 1 198 ? 13.900 -2.829 -12.243 1.00 95.00 198 PHE A O 1
ATOM 1480 N N . ASN A 1 199 ? 15.721 -1.607 -11.759 1.00 93.06 199 ASN A N 1
ATOM 1481 C CA . ASN A 1 199 ? 16.569 -2.132 -12.838 1.00 93.06 199 ASN A CA 1
ATOM 1482 C C . ASN A 1 199 ? 17.337 -3.419 -12.490 1.00 93.06 199 ASN A C 1
ATOM 1484 O O . ASN A 1 199 ? 17.998 -3.996 -13.360 1.00 93.06 199 ASN A O 1
ATOM 1488 N N . GLY A 1 200 ? 17.233 -3.903 -11.250 1.00 89.69 200 GLY A N 1
ATOM 1489 C CA . GLY A 1 200 ? 17.848 -5.152 -10.804 1.00 89.69 200 GLY A CA 1
ATOM 1490 C C . GLY A 1 200 ? 19.228 -5.021 -10.179 1.00 89.69 200 GLY A C 1
ATOM 1491 O O . GLY A 1 200 ? 19.831 -6.046 -9.875 1.00 89.69 200 GLY A O 1
ATOM 1492 N N . ALA A 1 201 ? 19.735 -3.807 -9.965 1.00 88.75 201 ALA A N 1
ATOM 1493 C CA . ALA A 1 201 ? 21.036 -3.583 -9.337 1.00 88.75 201 ALA A CA 1
ATOM 1494 C C . ALA A 1 201 ? 20.955 -3.549 -7.796 1.00 88.75 201 ALA A C 1
ATOM 1496 O O . ALA A 1 201 ? 21.936 -3.239 -7.129 1.00 88.75 201 ALA A O 1
ATOM 1497 N N . GLY A 1 202 ? 19.798 -3.887 -7.216 1.00 92.75 202 GLY A N 1
ATOM 1498 C CA . GLY A 1 202 ? 19.566 -3.911 -5.767 1.00 92.75 202 GLY A CA 1
ATOM 1499 C C . GLY A 1 202 ? 18.453 -2.973 -5.309 1.00 92.75 202 GLY A C 1
ATOM 1500 O O . GLY A 1 202 ? 18.329 -2.700 -4.112 1.00 92.75 202 GLY A O 1
ATOM 1501 N N . GLU A 1 203 ? 17.644 -2.467 -6.240 1.00 95.75 203 GLU A N 1
ATOM 1502 C CA . GLU A 1 203 ? 16.563 -1.549 -5.925 1.00 95.75 203 GLU A CA 1
ATOM 1503 C C . GLU A 1 203 ? 15.465 -2.231 -5.116 1.00 95.75 203 GLU A C 1
ATOM 1505 O O . GLU A 1 203 ? 15.040 -3.360 -5.394 1.00 95.75 203 GLU A O 1
ATOM 1510 N N . SER A 1 204 ? 15.029 -1.551 -4.061 1.00 97.44 204 SER A N 1
ATOM 1511 C CA . SER A 1 204 ? 13.998 -2.062 -3.172 1.00 97.44 204 SER A CA 1
ATOM 1512 C C . SER A 1 204 ? 13.305 -0.956 -2.398 1.00 97.44 204 SER A C 1
ATOM 1514 O O . SER A 1 204 ? 13.922 0.031 -2.006 1.00 97.44 204 SER A O 1
ATOM 1516 N N . VAL A 1 205 ? 12.034 -1.182 -2.096 1.00 98.44 205 VAL A N 1
ATOM 1517 C CA . VAL A 1 205 ? 11.292 -0.447 -1.071 1.00 98.44 205 VAL A CA 1
ATOM 1518 C C . VAL A 1 205 ? 10.842 -1.454 -0.022 1.00 98.44 205 VAL A C 1
ATOM 1520 O O . VAL A 1 205 ? 10.316 -2.513 -0.362 1.00 98.44 205 VAL A O 1
ATOM 1523 N N . THR A 1 206 ? 11.127 -1.185 1.251 1.00 98.69 206 THR A N 1
ATOM 1524 C CA . THR A 1 206 ? 10.924 -2.138 2.352 1.00 98.69 206 THR A CA 1
ATOM 1525 C C . THR A 1 206 ? 10.369 -1.445 3.591 1.00 98.69 206 THR A C 1
ATOM 1527 O O . THR A 1 206 ? 10.901 -0.429 4.022 1.00 98.69 206 THR A O 1
ATOM 1530 N N . ILE A 1 207 ? 9.346 -2.040 4.198 1.00 98.75 207 ILE A N 1
ATOM 1531 C CA . ILE A 1 207 ? 8.833 -1.734 5.532 1.00 98.75 207 ILE A CA 1
ATOM 1532 C C . ILE A 1 207 ? 9.277 -2.870 6.457 1.00 98.75 207 ILE A C 1
ATOM 1534 O O . ILE A 1 207 ? 8.876 -4.022 6.276 1.00 98.75 207 ILE A O 1
ATOM 1538 N N . LEU A 1 208 ? 10.105 -2.571 7.454 1.00 98.38 208 LEU A N 1
ATOM 1539 C CA . LEU A 1 208 ? 10.595 -3.562 8.415 1.00 98.38 208 LEU A CA 1
ATOM 1540 C C . LEU A 1 208 ? 10.540 -3.034 9.855 1.00 98.38 208 LEU A C 1
ATOM 1542 O O . LEU A 1 208 ? 10.507 -1.825 10.057 1.00 98.38 208 LEU A O 1
ATOM 1546 N N . PRO A 1 209 ? 10.528 -3.908 10.870 1.00 98.25 209 PRO A N 1
ATOM 1547 C CA . PRO A 1 209 ? 10.758 -3.513 12.249 1.00 98.25 209 PRO A CA 1
ATOM 1548 C C . PRO A 1 209 ? 12.157 -2.941 12.440 1.00 98.25 209 PRO A C 1
ATOM 1550 O O . PRO A 1 209 ? 13.121 -3.427 11.852 1.00 98.25 209 PRO A O 1
ATOM 1553 N N . GLY A 1 210 ? 12.255 -1.970 13.331 1.00 97.88 210 GLY A N 1
ATOM 1554 C CA . GLY A 1 210 ? 13.494 -1.465 13.896 1.00 97.88 210 GLY A CA 1
ATOM 1555 C C . GLY A 1 210 ? 13.212 -0.841 15.257 1.00 97.88 210 GLY A C 1
ATOM 1556 O O . GLY A 1 210 ? 12.100 -0.948 15.780 1.00 97.88 210 GLY A O 1
ATOM 1557 N N . SER A 1 211 ? 14.207 -0.164 15.813 1.00 97.69 211 SER A N 1
ATOM 1558 C CA . SER A 1 211 ? 14.077 0.561 17.075 1.00 97.69 211 SER A CA 1
ATOM 1559 C C . SER A 1 211 ? 14.583 1.987 16.885 1.00 97.69 211 SER A C 1
ATOM 1561 O O . SER A 1 211 ? 15.545 2.207 16.146 1.00 97.69 211 SER A O 1
ATOM 1563 N N . ASP A 1 212 ? 13.918 2.957 17.510 1.00 96.38 212 ASP A N 1
ATOM 1564 C CA . ASP A 1 212 ? 14.413 4.334 17.543 1.00 96.38 212 ASP A CA 1
ATOM 1565 C C . ASP A 1 212 ? 15.542 4.514 18.576 1.00 96.38 212 ASP A C 1
ATOM 1567 O O . ASP A 1 212 ? 15.936 3.574 19.268 1.00 96.38 212 ASP A O 1
ATOM 1571 N N . ALA A 1 213 ? 16.072 5.736 18.684 1.00 96.25 213 ALA A N 1
ATOM 1572 C CA . ALA A 1 213 ? 17.155 6.068 19.615 1.00 96.25 213 ALA A CA 1
ATOM 1573 C C . ALA A 1 213 ? 16.797 5.832 21.097 1.00 96.25 213 ALA A C 1
ATOM 1575 O O . ALA A 1 213 ? 17.696 5.713 21.924 1.00 96.25 213 ALA A O 1
ATOM 1576 N N . ASN A 1 214 ? 15.504 5.734 21.424 1.00 96.94 214 ASN A N 1
ATOM 1577 C CA . ASN A 1 214 ? 15.008 5.467 22.773 1.00 96.94 214 ASN A CA 1
ATOM 1578 C C . ASN A 1 214 ? 14.674 3.979 22.989 1.00 96.94 214 ASN A C 1
ATOM 1580 O O . ASN A 1 214 ? 14.108 3.620 24.019 1.00 96.94 214 ASN A O 1
ATOM 1584 N N . GLY A 1 215 ? 14.977 3.109 22.019 1.00 97.31 215 GLY A N 1
ATOM 1585 C CA . GLY A 1 215 ? 14.678 1.679 22.086 1.00 97.31 215 GLY A CA 1
ATOM 1586 C C . GLY A 1 215 ? 13.209 1.327 21.831 1.00 97.31 215 GLY A C 1
ATOM 1587 O O . GLY A 1 215 ? 12.821 0.175 22.026 1.00 97.31 215 GLY A O 1
ATOM 1588 N N . VAL A 1 216 ? 12.373 2.271 21.381 1.00 97.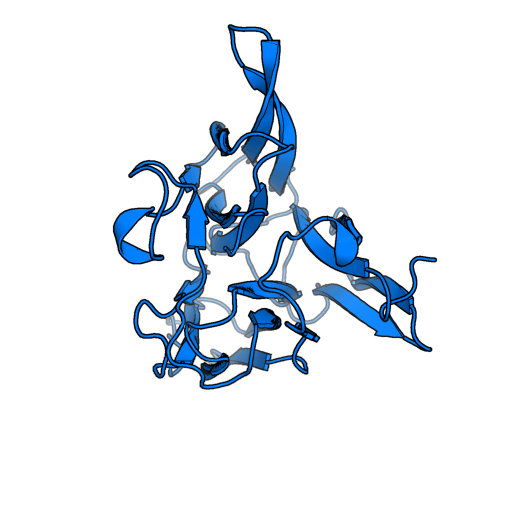94 216 VAL A N 1
ATOM 1589 C CA . VAL A 1 216 ? 10.974 1.975 21.048 1.00 97.94 216 VAL A CA 1
ATOM 1590 C C . VAL A 1 216 ? 10.926 1.257 19.707 1.00 97.94 216 VAL A C 1
ATOM 1592 O O . VAL A 1 216 ? 11.421 1.758 18.696 1.00 97.94 216 VAL A O 1
ATOM 1595 N N . ASN A 1 217 ? 10.287 0.088 19.685 1.00 98.38 217 ASN A N 1
ATOM 1596 C CA . ASN A 1 217 ? 10.114 -0.685 18.463 1.00 98.38 217 ASN A CA 1
ATOM 1597 C C . ASN A 1 217 ? 9.132 0.007 17.510 1.00 98.38 217 ASN A C 1
ATOM 1599 O O . ASN A 1 217 ? 7.946 0.178 17.813 1.00 98.38 217 ASN A O 1
ATOM 1603 N N . ARG A 1 218 ? 9.621 0.362 16.324 1.00 98.56 218 ARG A N 1
ATOM 1604 C CA . ARG A 1 218 ? 8.877 1.074 15.281 1.00 98.56 218 ARG A CA 1
ATOM 1605 C C . ARG A 1 218 ? 8.977 0.362 13.949 1.00 98.56 218 ARG A C 1
ATOM 1607 O O . ARG A 1 218 ? 9.868 -0.452 13.712 1.00 98.56 218 ARG A O 1
ATOM 1614 N N . TRP A 1 219 ? 8.059 0.699 13.056 1.00 98.62 219 TRP A N 1
ATOM 1615 C CA . TRP A 1 219 ? 8.249 0.399 11.647 1.00 98.62 219 TRP A CA 1
ATOM 1616 C C . TRP A 1 219 ? 9.266 1.366 11.033 1.00 98.62 219 TRP A C 1
ATOM 1618 O O . TRP A 1 219 ? 9.345 2.534 11.411 1.00 98.62 219 TRP A O 1
ATOM 1628 N N . VAL A 1 220 ? 10.019 0.874 10.057 1.00 98.62 220 VAL A N 1
ATOM 1629 C CA . VAL A 1 220 ? 11.039 1.603 9.306 1.00 98.62 220 VAL A CA 1
ATOM 1630 C C . VAL A 1 220 ? 10.751 1.433 7.828 1.00 98.62 220 VAL A C 1
ATOM 1632 O O . VAL A 1 220 ? 10.694 0.302 7.347 1.00 98.62 220 VAL A O 1
ATOM 1635 N N . LEU A 1 221 ? 10.604 2.542 7.110 1.00 98.75 221 LEU A N 1
ATOM 1636 C CA . LEU A 1 221 ? 10.586 2.550 5.653 1.00 98.75 221 LEU A CA 1
ATOM 1637 C C . LEU A 1 221 ? 12.004 2.775 5.127 1.00 98.75 221 LEU A C 1
ATOM 1639 O O . LEU A 1 221 ? 12.682 3.710 5.549 1.00 98.75 221 LEU A O 1
ATOM 1643 N N . GLN A 1 222 ? 12.432 1.928 4.198 1.00 98.38 222 GLN A N 1
ATOM 1644 C CA . GLN A 1 222 ? 13.696 2.048 3.482 1.00 98.38 222 GLN A CA 1
ATOM 1645 C C . GLN A 1 222 ? 13.431 1.994 1.984 1.00 98.38 222 GLN A C 1
ATOM 1647 O O . GLN A 1 222 ? 12.840 1.028 1.503 1.00 98.38 222 GLN A O 1
ATOM 1652 N N . ALA A 1 223 ? 13.921 2.984 1.250 1.00 97.50 223 ALA A N 1
ATOM 1653 C CA . ALA A 1 223 ? 14.042 2.932 -0.198 1.00 97.50 223 ALA A CA 1
ATOM 1654 C C . ALA A 1 223 ? 15.533 2.837 -0.537 1.00 97.50 223 ALA A C 1
ATOM 1656 O O . ALA A 1 223 ? 16.303 3.720 -0.174 1.00 97.50 223 ALA A O 1
ATOM 1657 N N . ARG A 1 224 ? 15.975 1.750 -1.170 1.00 96.69 224 ARG A N 1
ATOM 1658 C CA . ARG A 1 224 ? 17.383 1.524 -1.527 1.00 96.69 224 ARG A CA 1
ATOM 1659 C C . ARG A 1 224 ? 17.529 1.452 -3.031 1.00 96.69 224 ARG A C 1
ATOM 1661 O O . ARG A 1 224 ? 16.724 0.795 -3.682 1.00 96.69 224 ARG A O 1
ATOM 1668 N N . HIS A 1 225 ? 18.587 2.053 -3.555 1.00 92.75 225 HIS A N 1
ATOM 1669 C CA . HIS A 1 225 ? 18.997 1.896 -4.946 1.00 92.75 225 HIS A CA 1
ATOM 1670 C C . HIS A 1 225 ? 20.519 1.841 -5.044 1.00 92.75 225 HIS A C 1
ATOM 1672 O O . HIS A 1 225 ? 21.218 2.452 -4.234 1.00 92.75 225 HIS A O 1
ATOM 1678 N N . ALA A 1 226 ? 21.025 1.114 -6.038 1.00 86.94 226 ALA A N 1
ATOM 1679 C CA . ALA A 1 226 ? 22.460 1.031 -6.292 1.00 86.94 226 ALA A CA 1
ATOM 1680 C C . ALA A 1 226 ? 22.931 2.016 -7.372 1.00 86.94 226 ALA A C 1
ATOM 1682 O O . ALA A 1 226 ? 24.091 2.416 -7.360 1.00 86.94 226 ALA A O 1
ATOM 1683 N N . SER A 1 227 ? 22.057 2.409 -8.308 1.00 77.00 227 SER A N 1
ATOM 1684 C CA . SER A 1 227 ? 22.401 3.334 -9.395 1.00 77.00 227 SER A CA 1
ATOM 1685 C C . SER A 1 227 ? 21.162 4.001 -10.012 1.00 77.00 227 SER A C 1
ATOM 1687 O O . SER A 1 227 ? 20.036 3.554 -9.790 1.00 77.00 227 SER A O 1
ATOM 1689 N N . GLY A 1 228 ? 21.362 5.063 -10.799 1.00 78.81 228 GLY A N 1
ATOM 1690 C CA . GLY A 1 228 ? 20.307 5.700 -11.597 1.00 78.81 228 GLY A CA 1
ATOM 1691 C C . GLY A 1 228 ? 19.421 6.689 -10.830 1.00 78.81 228 GLY A C 1
ATOM 1692 O O . GLY A 1 228 ? 19.855 7.321 -9.874 1.00 78.81 228 GLY A O 1
ATOM 1693 N N . SER A 1 229 ? 18.172 6.842 -11.279 1.00 79.06 229 SER A N 1
ATOM 1694 C CA . SER A 1 229 ? 17.196 7.829 -10.779 1.00 79.06 229 SER A CA 1
ATOM 1695 C C . SER A 1 229 ? 16.602 7.520 -9.398 1.00 79.06 229 SER A C 1
ATOM 1697 O O . SER A 1 229 ? 15.792 8.294 -8.893 1.00 79.06 229 SER A O 1
ATOM 1699 N N . GLY A 1 230 ? 16.988 6.394 -8.796 1.00 91.44 230 GLY A N 1
ATOM 1700 C CA . GLY A 1 230 ? 16.521 5.956 -7.488 1.00 91.44 230 GLY A CA 1
ATOM 1701 C C . GLY A 1 230 ? 15.113 5.362 -7.474 1.00 91.44 230 GLY A C 1
ATOM 1702 O O . GLY A 1 230 ? 14.399 5.339 -8.479 1.00 91.44 230 GLY A O 1
ATOM 1703 N N . VAL A 1 231 ? 14.747 4.857 -6.297 1.00 96.06 231 VAL A N 1
ATOM 1704 C CA . VAL A 1 231 ? 13.393 4.416 -5.949 1.00 96.06 231 VAL A CA 1
ATOM 1705 C C . VAL A 1 231 ? 12.915 5.195 -4.736 1.00 96.06 231 VAL A C 1
ATOM 1707 O O . VAL A 1 231 ? 13.712 5.550 -3.866 1.00 96.06 231 VAL A O 1
ATOM 1710 N N . SER A 1 232 ? 11.616 5.441 -4.670 1.00 97.25 232 SER A N 1
ATOM 1711 C CA . SER A 1 232 ? 10.968 6.077 -3.529 1.00 97.25 232 SER A CA 1
ATOM 1712 C C . SER A 1 232 ? 9.674 5.363 -3.180 1.00 97.25 232 SER A C 1
ATOM 1714 O O . SER A 1 232 ? 9.100 4.627 -3.986 1.00 97.25 232 SER A O 1
ATOM 1716 N N . ALA A 1 233 ? 9.219 5.575 -1.952 1.00 98.31 233 ALA A N 1
ATOM 1717 C CA . ALA A 1 233 ? 7.946 5.048 -1.498 1.00 98.31 233 ALA A CA 1
ATOM 1718 C C . ALA A 1 233 ? 7.257 6.007 -0.536 1.00 98.31 233 ALA A C 1
ATOM 1720 O O . ALA A 1 233 ? 7.908 6.732 0.226 1.00 98.31 233 ALA A O 1
ATOM 1721 N N . LYS A 1 234 ? 5.926 5.936 -0.534 1.00 98.75 234 LYS A N 1
ATOM 1722 C CA . LYS A 1 234 ? 5.081 6.523 0.504 1.00 98.75 234 LYS A CA 1
ATOM 1723 C C . LYS A 1 234 ? 4.369 5.431 1.272 1.00 98.75 234 LYS A C 1
ATOM 1725 O O . LYS A 1 234 ? 4.008 4.387 0.721 1.00 98.75 234 LYS A O 1
ATOM 1730 N N . VAL A 1 235 ? 4.201 5.677 2.563 1.00 98.75 235 VAL A N 1
ATOM 1731 C CA . VAL A 1 235 ? 3.602 4.734 3.496 1.00 98.75 235 VAL A CA 1
ATOM 1732 C C . VAL A 1 235 ? 2.619 5.444 4.402 1.00 98.75 235 VAL A C 1
ATOM 1734 O O . VAL A 1 235 ? 2.862 6.552 4.888 1.00 98.75 235 VAL A O 1
ATOM 1737 N N . ARG A 1 236 ? 1.535 4.736 4.702 1.00 98.69 236 ARG A N 1
ATOM 1738 C CA . ARG A 1 236 ? 0.562 5.116 5.717 1.00 98.69 236 ARG A CA 1
ATOM 1739 C C . ARG A 1 236 ? 0.497 4.038 6.791 1.00 98.69 236 ARG A C 1
ATOM 1741 O O . ARG A 1 236 ? 0.673 2.857 6.497 1.00 98.69 236 ARG A O 1
ATOM 1748 N N . CYS A 1 237 ? 0.252 4.440 8.036 1.00 98.75 237 CYS A N 1
ATOM 1749 C CA . CYS A 1 237 ? 0.114 3.511 9.152 1.00 98.75 237 CYS A CA 1
ATOM 1750 C C . CYS A 1 237 ? -1.315 3.531 9.690 1.00 98.75 237 CYS A C 1
ATOM 1752 O O . CYS A 1 237 ? -1.774 4.540 10.218 1.00 98.75 237 CYS A O 1
ATOM 1754 N N . TYR A 1 238 ? -2.031 2.421 9.536 1.00 98.50 238 TYR A N 1
ATOM 1755 C CA . TYR A 1 238 ? -3.387 2.252 10.048 1.00 98.50 238 TYR A CA 1
ATOM 1756 C C . TYR A 1 238 ? -3.342 1.976 11.545 1.00 98.50 238 TYR A C 1
ATOM 1758 O O . TYR A 1 238 ? -2.692 1.020 11.979 1.00 98.50 238 TYR A O 1
ATOM 1766 N N . ALA A 1 239 ? -4.021 2.807 12.334 1.00 98.50 239 ALA A N 1
ATOM 1767 C CA . ALA A 1 239 ? -4.012 2.668 13.782 1.00 98.50 239 ALA A CA 1
ATOM 1768 C C . ALA A 1 239 ? -4.661 1.336 14.192 1.00 98.50 239 ALA A C 1
ATOM 1770 O O . ALA A 1 239 ? -5.720 0.957 13.697 1.00 98.50 239 ALA A O 1
ATOM 1771 N N . ARG A 1 240 ? -4.070 0.617 15.142 1.00 98.19 240 ARG A N 1
ATOM 1772 C CA . ARG A 1 240 ? -4.697 -0.576 15.724 1.00 98.19 240 ARG A CA 1
ATOM 1773 C C . ARG A 1 240 ? -5.866 -0.210 16.625 1.00 98.19 240 ARG A C 1
ATOM 1775 O O . ARG A 1 240 ? -6.746 -1.033 16.831 1.00 98.19 240 ARG A O 1
ATOM 1782 N N . ASN A 1 241 ? -5.897 1.012 17.155 1.00 97.94 241 ASN A N 1
ATOM 1783 C CA . ASN A 1 241 ? -7.049 1.526 17.881 1.00 97.94 241 ASN A CA 1
ATOM 1784 C C . ASN A 1 241 ? -7.999 2.281 16.941 1.00 97.94 241 ASN A C 1
ATOM 1786 O O . ASN A 1 241 ? -7.754 3.442 16.616 1.00 97.94 241 ASN A O 1
ATOM 1790 N N . GLN A 1 242 ? -9.082 1.616 16.532 1.00 96.38 242 GLN A N 1
ATOM 1791 C CA . GLN A 1 242 ? -10.157 2.188 15.717 1.00 96.38 242 GLN A CA 1
ATOM 1792 C C . GLN A 1 242 ? -11.394 2.534 16.558 1.00 96.38 242 GLN A C 1
ATOM 1794 O O . GLN A 1 242 ? -12.493 2.584 16.014 1.00 96.38 242 GLN A O 1
ATOM 1799 N N . ILE A 1 243 ? -11.240 2.739 17.873 1.00 93.69 243 ILE A N 1
ATOM 1800 C CA . ILE A 1 243 ? -12.293 3.223 18.787 1.00 93.69 243 ILE A CA 1
ATOM 1801 C C . ILE A 1 243 ? -12.232 4.740 18.906 1.00 93.69 243 ILE A C 1
ATOM 1803 O O . ILE A 1 243 ? -11.134 5.319 18.742 1.00 93.69 243 ILE A O 1
#

Organism: NCBI:txid2116704

Foldseek 3Di:
DAFPQFKDKAWFKWAFAAAFQQWKWFWDADPRDIDTDIGHPGPDGDTDMDMDTQVLFDAPPPKDKDKDDKDKDKDADPDQAKDKDDWGFDAFQQWDKFWGMWHTAQAAQWWKWAWARDLWRGGTITIMIIDSDRMIMTMIMTIHIGDRPPRQGFWWAAPQGIDGCVNRDKDKDFEFDKDWGAFPSWWDKHFRMKHGHRRGPIFMWGWDWDADPVRGITIIIGTYDDDDSGIMTIMITGTSYSD

Radius of gyration: 17.06 Å; chains: 1; bounding box: 44×37×50 Å

pLDDT: mean 95.47, std 4.55, range [74.38, 98.81]

Secondary structure (DSSP, 8-state):
-EETTTEEEEEEEEEEE-EEEEEEEEEEEETTEEEEEEE-SSSS-EEEEEEEEGGGSB--TT-EEEEPPPEEEEEE--SSS-EEPPPEEEEETTEEEEEEEEEEE--SS--EEEEE--SSTTSEEEEEEEESSSEEEEEEEEEEEESTTSS-PPPEEETTEEESHHHH--EEE-TT-EEEEEETTTEEEEEEEEEE--EEEEEEEEEEEEE-TT--EEEEEEEE-SSTT-EEEEEEEEESB--